Protein AF-A0A1W4WGD3-F1 (afdb_monomer_lite)

Structure (mmCIF, N/CA/C/O backbone):
data_AF-A0A1W4WGD3-F1
#
_entry.id   AF-A0A1W4WGD3-F1
#
loop_
_atom_site.group_PDB
_atom_site.id
_atom_site.type_symbol
_atom_site.label_atom_id
_atom_site.label_alt_id
_atom_site.label_comp_id
_atom_site.label_asym_id
_atom_site.label_entity_id
_atom_site.label_seq_id
_atom_site.pdbx_PDB_ins_code
_atom_site.Cartn_x
_atom_site.Cartn_y
_atom_site.Cartn_z
_atom_site.occupancy
_atom_site.B_iso_or_equiv
_atom_site.auth_seq_id
_atom_site.auth_comp_id
_a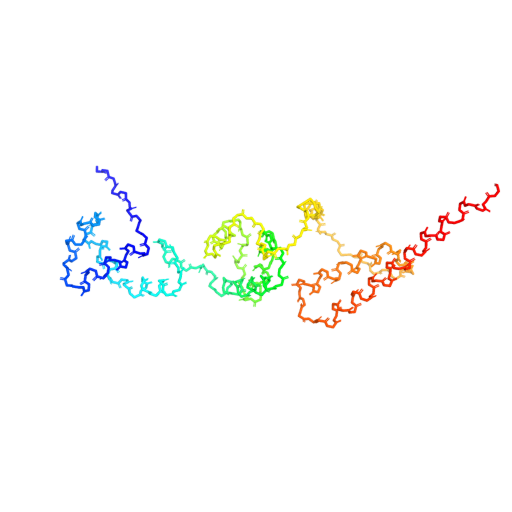tom_site.auth_asym_id
_atom_site.auth_atom_id
_atom_site.pdbx_PDB_model_num
ATOM 1 N N . MET A 1 1 ? -26.425 21.591 18.815 1.00 37.44 1 MET A N 1
ATOM 2 C CA . MET A 1 1 ? -25.519 20.523 19.296 1.00 37.44 1 MET A CA 1
ATOM 3 C C . MET A 1 1 ? -24.276 20.512 18.419 1.00 37.44 1 MET A C 1
ATOM 5 O O . MET A 1 1 ? -24.382 20.150 17.254 1.00 37.44 1 MET A O 1
ATOM 9 N N . ALA A 1 2 ? -23.126 20.969 18.919 1.00 50.12 2 ALA A N 1
ATOM 10 C CA . ALA A 1 2 ? -21.873 20.860 18.172 1.00 50.12 2 ALA A CA 1
ATOM 11 C C . ALA A 1 2 ? -21.563 19.371 17.948 1.00 50.12 2 ALA A C 1
ATOM 13 O O . ALA A 1 2 ? -21.500 18.601 18.905 1.00 50.12 2 ALA A O 1
ATOM 14 N N . GLY A 1 3 ? -21.438 18.947 16.689 1.00 53.78 3 GLY A N 1
ATOM 15 C CA . GLY A 1 3 ? -21.117 17.561 16.362 1.00 53.78 3 GLY A CA 1
ATOM 16 C C . GLY A 1 3 ? -19.799 17.163 17.020 1.00 53.78 3 GLY A C 1
ATOM 17 O O . GLY A 1 3 ? -18.783 17.830 16.823 1.00 53.78 3 GLY A O 1
ATOM 18 N N . ASN A 1 4 ? -19.814 16.091 17.816 1.00 64.50 4 ASN A N 1
ATOM 19 C CA . ASN A 1 4 ? -18.612 15.587 18.469 1.00 64.50 4 ASN A CA 1
ATOM 20 C C . ASN A 1 4 ? -17.577 15.224 17.390 1.00 64.50 4 ASN A C 1
ATOM 22 O O . ASN A 1 4 ? -17.787 14.298 16.598 1.00 64.50 4 ASN A O 1
ATOM 26 N N . LYS A 1 5 ? -16.481 15.989 17.306 1.00 67.94 5 LYS A N 1
ATOM 27 C CA . LYS A 1 5 ? -15.411 15.727 16.339 1.00 67.94 5 LYS A CA 1
ATOM 28 C C . LYS A 1 5 ? -14.825 14.351 16.648 1.00 67.94 5 LYS A C 1
ATOM 30 O O . LYS A 1 5 ? -14.373 14.091 17.758 1.00 67.94 5 LYS A O 1
ATOM 35 N N . ARG A 1 6 ? -14.835 13.453 15.657 1.00 72.88 6 ARG A N 1
ATOM 36 C CA . ARG A 1 6 ? -14.304 12.090 15.806 1.00 72.88 6 ARG A CA 1
ATOM 37 C C . ARG A 1 6 ? -12.823 12.143 16.193 1.00 72.88 6 ARG A C 1
ATOM 39 O O . ARG A 1 6 ? -11.989 12.485 15.356 1.00 72.88 6 ARG A O 1
ATOM 46 N N . LYS A 1 7 ? -12.502 11.767 17.435 1.00 78.81 7 LYS A N 1
ATOM 47 C CA . LYS A 1 7 ? -11.121 11.610 17.907 1.00 78.81 7 LYS A CA 1
ATOM 48 C C . LYS A 1 7 ? -10.475 10.417 17.201 1.00 78.81 7 LYS A C 1
ATOM 50 O O . LYS A 1 7 ? -11.021 9.315 17.196 1.00 78.81 7 LYS A O 1
ATOM 55 N N . ILE A 1 8 ? -9.326 10.652 16.573 1.00 78.88 8 ILE A N 1
ATOM 56 C CA . ILE A 1 8 ? -8.548 9.619 15.886 1.00 78.88 8 ILE A CA 1
ATOM 57 C C . ILE A 1 8 ? -7.393 9.215 16.807 1.00 78.88 8 ILE A C 1
ATOM 59 O O . ILE A 1 8 ? -6.528 10.040 17.085 1.00 78.88 8 ILE A O 1
ATOM 63 N N . LEU A 1 9 ? -7.378 7.957 17.252 1.00 82.31 9 LEU A N 1
ATOM 64 C CA . LEU A 1 9 ? -6.322 7.389 18.101 1.00 82.31 9 LEU A CA 1
ATOM 65 C C . LEU A 1 9 ? -5.237 6.704 17.259 1.00 82.31 9 LEU A C 1
ATOM 67 O O . LEU A 1 9 ? -5.565 6.081 16.238 1.00 82.31 9 LEU A O 1
ATOM 71 N N . SER A 1 10 ? -3.975 6.794 17.695 1.00 82.56 10 SER A N 1
ATOM 72 C CA . SER A 1 10 ? -2.883 5.959 17.166 1.00 82.56 10 SER A CA 1
ATOM 73 C C . SER A 1 10 ? -3.085 4.484 17.533 1.00 82.56 10 SER A C 1
ATOM 75 O O . SER A 1 10 ? -3.977 4.149 18.315 1.00 82.56 10 SER A O 1
ATOM 77 N N . ILE A 1 11 ? -2.316 3.589 16.909 1.00 83.50 11 ILE A N 1
ATOM 78 C CA . ILE A 1 11 ? -2.333 2.165 17.270 1.00 83.50 11 ILE A CA 1
ATOM 79 C C . ILE A 1 11 ? -1.772 1.979 18.679 1.00 83.50 11 ILE A C 1
ATOM 81 O O . ILE A 1 11 ? -2.477 1.420 19.510 1.00 83.50 11 ILE A O 1
ATOM 85 N N . GLU A 1 12 ? -0.641 2.612 18.986 1.00 84.69 12 GLU A N 1
ATOM 86 C CA . GLU A 1 12 ? -0.053 2.661 20.330 1.00 84.69 12 GLU A CA 1
ATOM 87 C C . GLU A 1 12 ? -1.073 3.076 21.406 1.00 84.69 12 GLU A C 1
ATOM 89 O O . GLU A 1 12 ? -1.308 2.345 22.360 1.00 84.69 12 GLU A O 1
ATOM 94 N N . GLN A 1 13 ? -1.807 4.178 21.199 1.00 88.56 13 GLN A N 1
ATOM 95 C CA . GLN A 1 13 ? -2.843 4.625 22.143 1.00 88.56 13 GLN A CA 1
ATOM 96 C C . GLN A 1 13 ? -3.969 3.605 22.332 1.00 88.56 13 GLN A C 1
ATOM 98 O O . GLN A 1 13 ? -4.549 3.512 23.412 1.00 88.56 13 GLN A O 1
ATOM 103 N N . LYS A 1 14 ? -4.337 2.867 21.278 1.00 89.75 14 LYS A N 1
ATOM 104 C CA . LYS A 1 14 ? -5.345 1.806 21.392 1.00 89.75 14 LYS A CA 1
ATOM 105 C C . LYS A 1 14 ? -4.789 0.610 22.157 1.00 89.75 14 LYS A C 1
ATOM 107 O O . LYS A 1 14 ? -5.560 -0.018 22.869 1.00 89.75 14 LYS A O 1
ATOM 112 N N . ILE A 1 15 ? -3.500 0.310 22.022 1.00 90.56 15 ILE A N 1
ATOM 113 C CA . ILE A 1 15 ? -2.830 -0.789 22.724 1.00 90.56 15 ILE A CA 1
ATOM 114 C C . ILE A 1 15 ? -2.684 -0.470 24.202 1.00 90.56 15 ILE A C 1
ATOM 116 O O . ILE A 1 15 ? -3.086 -1.297 25.012 1.00 90.56 15 ILE A O 1
ATOM 120 N N . SER A 1 16 ? -2.238 0.736 24.562 1.00 92.56 16 SER A N 1
ATOM 121 C CA . SER A 1 16 ? -2.215 1.182 25.961 1.00 92.56 16 SER A CA 1
ATOM 122 C C . SER A 1 16 ? -3.606 1.087 26.590 1.00 92.56 16 SER A C 1
ATOM 124 O O . SER A 1 16 ? -3.769 0.500 27.655 1.00 92.56 16 SER A O 1
ATOM 126 N N . LEU A 1 17 ? -4.639 1.549 25.874 1.00 94.06 17 LEU A N 1
ATOM 127 C CA . LEU A 1 17 ? -6.032 1.422 26.307 1.00 94.06 17 LEU A CA 1
ATOM 128 C C . LEU A 1 17 ? -6.464 -0.042 26.498 1.00 94.06 17 LEU A C 1
ATOM 130 O O . LEU A 1 17 ? -7.175 -0.341 27.454 1.00 94.06 17 LEU A O 1
ATOM 134 N N . ILE A 1 18 ? -6.088 -0.951 25.591 1.00 94.06 18 ILE A N 1
ATOM 135 C CA . ILE A 1 18 ? -6.400 -2.386 25.709 1.00 94.06 18 ILE A CA 1
ATOM 136 C C . ILE A 1 18 ? -5.681 -2.980 26.922 1.00 94.06 18 ILE A C 1
ATOM 138 O O . ILE A 1 18 ? -6.323 -3.675 27.706 1.00 94.06 18 ILE A O 1
ATOM 142 N N . HIS A 1 19 ? -4.401 -2.653 27.107 1.00 94.81 19 HIS A N 1
ATOM 143 C CA . HIS A 1 19 ? -3.592 -3.130 28.221 1.00 94.81 19 HIS A CA 1
ATOM 144 C C . HIS A 1 19 ? -4.176 -2.698 29.569 1.00 94.81 19 HIS A C 1
ATOM 146 O O . HIS A 1 19 ? -4.362 -3.538 30.440 1.00 94.81 19 HIS A O 1
ATOM 152 N N . GLU A 1 20 ? -4.563 -1.428 29.729 1.00 94.31 20 GLU A N 1
ATOM 153 C CA . GLU A 1 20 ? -5.211 -0.934 30.955 1.00 94.31 20 GLU A CA 1
ATOM 154 C C . GLU A 1 20 ? -6.490 -1.726 31.289 1.00 94.31 20 GLU A C 1
ATOM 156 O O . GLU A 1 20 ? -6.719 -2.096 32.439 1.00 94.31 20 GLU A O 1
ATOM 161 N N . ILE A 1 21 ? -7.312 -2.048 30.283 1.00 94.50 21 ILE A N 1
ATOM 162 C CA . ILE A 1 21 ? -8.529 -2.849 30.491 1.00 94.50 21 ILE A CA 1
ATOM 163 C C . ILE A 1 21 ? -8.184 -4.310 30.838 1.00 94.50 21 ILE A C 1
ATOM 165 O O . ILE A 1 21 ? -8.879 -4.920 31.649 1.00 94.50 21 ILE A O 1
ATOM 169 N N . GLU A 1 22 ? -7.127 -4.883 30.254 1.00 94.31 22 GLU A N 1
ATOM 170 C CA . GLU A 1 22 ? -6.645 -6.235 30.588 1.00 94.31 22 GLU A CA 1
ATOM 171 C C . GLU A 1 22 ? -6.069 -6.323 32.007 1.00 94.31 22 GLU A C 1
ATOM 173 O O . GLU A 1 22 ? -6.276 -7.336 32.671 1.00 94.31 22 GLU A O 1
ATOM 178 N N . GLN A 1 23 ? -5.462 -5.245 32.515 1.00 94.12 23 GLN A N 1
ATOM 179 C CA . GLN A 1 23 ? -5.025 -5.111 33.914 1.00 94.12 23 GLN A CA 1
ATOM 180 C C . GLN A 1 23 ? -6.191 -4.968 34.915 1.00 94.12 23 GLN A C 1
ATOM 182 O O . GLN A 1 23 ? -5.972 -4.836 36.118 1.00 94.12 23 GLN A O 1
ATOM 187 N N . GLY A 1 24 ? -7.441 -5.005 34.442 1.00 91.94 24 GLY A N 1
ATOM 188 C CA . GLY A 1 24 ? -8.642 -4.996 35.280 1.00 91.94 24 GLY A CA 1
ATOM 189 C C . GLY A 1 24 ? -9.298 -3.626 35.442 1.00 91.94 24 GLY A C 1
ATOM 190 O O . GLY A 1 24 ? -10.276 -3.504 36.185 1.00 91.94 24 GLY A O 1
ATOM 191 N N . GLU A 1 25 ? -8.823 -2.592 34.742 1.00 94.00 25 GLU A N 1
ATOM 192 C CA . GLU A 1 25 ? -9.472 -1.286 34.791 1.00 94.00 25 GLU A CA 1
ATOM 193 C C . GLU A 1 25 ? -10.832 -1.269 34.079 1.00 94.00 25 GLU A C 1
ATOM 195 O O . GLU A 1 25 ? -11.064 -1.895 33.038 1.00 94.00 25 GLU A O 1
ATOM 200 N N . LYS A 1 26 ? -11.772 -0.488 34.623 1.00 93.56 26 LYS A N 1
ATOM 201 C CA . LYS A 1 26 ? -13.108 -0.358 34.037 1.00 93.56 26 LYS A CA 1
ATOM 202 C C . LYS A 1 26 ? -13.044 0.446 32.740 1.00 93.56 26 LYS A C 1
ATOM 204 O O . LYS A 1 26 ? -12.519 1.556 32.688 1.00 93.56 26 LYS A O 1
ATOM 209 N N . LYS A 1 27 ? -13.731 -0.050 31.707 1.00 93.31 27 LYS A N 1
ATOM 210 C CA . LYS A 1 27 ? -13.866 0.611 30.391 1.00 93.31 27 LYS A CA 1
ATOM 211 C C . LYS A 1 27 ? -14.353 2.064 30.478 1.00 93.31 27 LYS A C 1
ATOM 213 O O . LYS A 1 27 ? -13.991 2.879 29.634 1.00 93.31 27 LYS A O 1
ATOM 218 N N . SER A 1 28 ? -15.189 2.387 31.467 1.00 91.88 28 SER A N 1
ATOM 219 C CA . SER A 1 28 ? -15.676 3.750 31.714 1.00 91.88 28 SER A CA 1
ATOM 220 C C . SER A 1 28 ? -14.555 4.711 32.099 1.00 91.88 28 SER A C 1
ATOM 222 O O . SER A 1 28 ? -14.526 5.845 31.620 1.00 91.88 28 SER A O 1
ATOM 224 N N . ASP A 1 29 ? -13.641 4.249 32.945 1.00 92.75 29 ASP A N 1
ATOM 225 C CA . ASP A 1 29 ? -12.625 5.076 33.591 1.00 92.75 29 ASP A CA 1
ATOM 226 C C . ASP A 1 29 ? -11.476 5.312 32.614 1.00 92.75 29 ASP A C 1
ATOM 228 O O . ASP A 1 29 ? -11.101 6.459 32.359 1.00 92.75 29 ASP A O 1
ATOM 232 N N . VAL A 1 30 ? -11.063 4.244 31.924 1.00 93.44 30 VAL A N 1
ATOM 233 C CA . VAL A 1 30 ? -10.162 4.306 30.768 1.00 93.44 30 VAL A CA 1
ATOM 234 C C . VAL A 1 30 ? -10.744 5.239 29.699 1.00 93.44 30 VAL A C 1
ATOM 236 O O . VAL A 1 30 ? -10.090 6.174 29.245 1.00 93.44 30 VAL A O 1
ATOM 239 N N . GLY A 1 31 ? -12.022 5.080 29.342 1.00 91.62 31 GLY A N 1
ATOM 240 C CA . GLY A 1 31 ? -12.689 5.964 28.383 1.00 91.62 31 GLY A CA 1
ATOM 241 C C . GLY A 1 31 ? -12.604 7.438 28.762 1.00 91.62 31 GLY A C 1
ATOM 242 O O . GLY A 1 31 ? -12.262 8.268 27.921 1.00 91.62 31 GLY A O 1
ATOM 243 N N . ARG A 1 32 ? -12.843 7.765 30.035 1.00 91.69 32 ARG A N 1
ATOM 244 C CA . ARG A 1 32 ? -12.763 9.137 30.544 1.00 91.69 32 ARG A CA 1
ATOM 245 C C . ARG A 1 32 ? -11.346 9.705 30.447 1.00 91.69 32 ARG A C 1
ATOM 247 O O . ARG A 1 32 ? -11.207 10.821 29.951 1.00 91.69 32 ARG A O 1
ATOM 254 N N . ARG A 1 33 ? -10.312 8.944 30.833 1.00 90.75 33 ARG A N 1
ATOM 255 C CA . ARG A 1 33 ? -8.899 9.369 30.724 1.00 90.75 33 ARG A CA 1
ATOM 256 C C . ARG A 1 33 ? -8.504 9.696 29.287 1.00 90.75 33 ARG A C 1
ATOM 258 O O . ARG A 1 33 ? -7.893 10.726 29.023 1.00 90.75 33 ARG A O 1
ATOM 265 N N . TYR A 1 34 ? -8.934 8.865 28.341 1.00 89.31 34 TYR A N 1
ATOM 266 C CA . TYR A 1 34 ? -8.666 9.082 26.921 1.00 89.31 34 TYR A CA 1
ATOM 267 C C . TYR A 1 34 ? -9.654 10.058 26.255 1.00 89.31 34 TYR A C 1
ATOM 269 O O . TYR A 1 34 ? -9.530 10.317 25.054 1.00 89.31 34 TYR A O 1
ATOM 277 N N . GLY A 1 35 ? -10.624 10.631 26.978 1.00 89.25 35 GLY A N 1
ATOM 278 C CA . GLY A 1 35 ? -11.648 11.524 26.417 1.00 89.25 35 GLY A CA 1
ATOM 279 C C . GLY A 1 35 ? -12.515 10.850 25.345 1.00 89.25 35 GLY A C 1
ATOM 280 O O . GLY A 1 35 ? -12.835 11.456 24.322 1.00 89.25 35 GLY A O 1
ATOM 281 N N . LEU A 1 36 ? -12.824 9.567 25.533 1.00 90.56 36 LEU A N 1
ATOM 282 C CA . LEU A 1 36 ? -13.570 8.715 24.613 1.00 90.56 36 LEU A CA 1
ATOM 283 C C . LEU A 1 36 ? -14.970 8.421 25.143 1.00 90.56 36 LEU A C 1
ATOM 285 O O . LEU A 1 36 ? -15.197 8.262 26.340 1.00 90.56 36 LEU A O 1
ATOM 289 N N . THR A 1 37 ? -15.917 8.267 24.221 1.00 90.38 37 THR A N 1
ATOM 290 C CA . THR A 1 37 ? -17.251 7.777 24.569 1.00 90.38 37 THR A CA 1
ATOM 291 C C . THR A 1 37 ? -17.197 6.287 24.938 1.00 90.38 37 THR A C 1
ATOM 293 O O . THR A 1 37 ? -16.411 5.540 24.340 1.00 90.38 37 THR A O 1
ATOM 296 N N . PRO A 1 38 ? -18.083 5.797 25.827 1.00 89.25 38 PRO A N 1
ATOM 297 C CA . PRO A 1 38 ? -18.150 4.373 26.184 1.00 89.25 38 PRO A CA 1
ATOM 298 C C . PRO A 1 38 ? -18.327 3.439 24.975 1.00 89.25 38 PRO A C 1
ATOM 300 O O . PRO A 1 38 ? -17.778 2.334 24.935 1.00 89.25 38 PRO A O 1
ATOM 303 N N . SER A 1 39 ? -19.047 3.903 23.947 1.00 89.62 39 SER A N 1
ATOM 304 C CA . SER A 1 39 ? -19.223 3.193 22.675 1.00 89.62 39 SER A CA 1
ATOM 305 C C . SER A 1 39 ? -17.911 3.020 21.904 1.00 89.62 39 SER A C 1
ATOM 307 O O . SER A 1 39 ? -17.664 1.953 21.335 1.00 89.62 39 SER A O 1
ATOM 309 N N . THR A 1 40 ? -17.038 4.031 21.922 1.00 90.81 40 THR A N 1
ATOM 310 C CA . THR A 1 40 ? -15.728 3.983 21.263 1.00 90.81 40 THR A CA 1
ATOM 311 C C . THR A 1 40 ? -14.817 2.980 21.962 1.00 90.81 40 THR A C 1
ATOM 313 O O . THR A 1 40 ? -14.265 2.105 21.299 1.00 90.81 40 THR A O 1
ATOM 316 N N . VAL A 1 41 ? -14.733 3.036 23.296 1.00 93.38 41 VAL A N 1
ATOM 317 C CA . VAL A 1 41 ? -13.945 2.082 24.100 1.00 93.38 41 VAL A CA 1
ATOM 318 C C . VAL A 1 41 ? -14.425 0.651 23.872 1.00 93.38 41 VAL A C 1
ATOM 320 O O . VAL A 1 41 ? -13.625 -0.243 23.615 1.00 93.38 41 VAL A O 1
ATOM 323 N N . SER A 1 42 ? -15.743 0.437 23.884 1.00 93.56 42 SER A N 1
ATOM 324 C CA . SER A 1 42 ? -16.332 -0.882 23.633 1.00 93.56 42 SER A CA 1
ATOM 325 C C . SER A 1 42 ? -15.995 -1.415 22.241 1.00 93.56 42 SER A C 1
ATOM 327 O O . SER A 1 42 ? -15.745 -2.607 22.084 1.00 93.56 42 SER A O 1
ATOM 329 N N . THR A 1 43 ? -15.965 -0.543 21.232 1.00 91.62 43 THR A N 1
ATOM 330 C CA . THR A 1 43 ? -15.600 -0.918 19.859 1.00 91.62 43 THR A CA 1
ATOM 331 C C . THR A 1 43 ? -14.118 -1.264 19.747 1.00 91.62 43 THR A C 1
ATOM 333 O O . THR A 1 43 ? -13.780 -2.251 19.101 1.00 91.62 43 THR A O 1
ATOM 336 N N . ILE A 1 44 ? -13.237 -0.488 20.390 1.00 91.00 44 ILE A N 1
ATOM 337 C CA . ILE A 1 44 ? -11.796 -0.779 20.423 1.00 91.00 44 ILE A CA 1
ATOM 338 C C . ILE A 1 44 ? -11.555 -2.127 21.103 1.00 91.00 44 ILE A C 1
ATOM 340 O O . ILE A 1 44 ? -10.880 -2.974 20.532 1.00 91.00 44 ILE A O 1
ATOM 344 N N . TRP A 1 45 ? -12.198 -2.366 22.249 1.00 93.69 45 TRP A N 1
ATOM 345 C CA . TRP A 1 45 ? -12.104 -3.630 22.976 1.00 93.69 45 TRP A CA 1
ATOM 346 C C . TRP A 1 45 ? -12.574 -4.834 22.151 1.00 93.69 45 TRP A C 1
ATOM 348 O O . TRP A 1 45 ? -11.899 -5.855 22.104 1.00 93.69 45 TRP A O 1
ATOM 358 N N . LYS A 1 46 ? -13.716 -4.721 21.457 1.00 93.19 46 LYS A N 1
ATOM 359 C CA . LYS A 1 46 ? -14.218 -5.786 20.566 1.00 93.19 46 LYS A CA 1
ATOM 360 C C . LYS A 1 46 ? -13.274 -6.084 19.399 1.00 93.19 46 LYS A C 1
ATOM 362 O O . LYS A 1 46 ? -13.295 -7.185 18.868 1.00 93.19 46 LYS A O 1
ATOM 367 N N . CYS A 1 47 ? -12.481 -5.103 18.982 1.00 87.44 47 CYS A N 1
ATOM 368 C CA . CYS A 1 47 ? -11.522 -5.226 17.890 1.00 87.44 47 CYS A CA 1
ATOM 369 C C . CYS A 1 47 ? -10.079 -5.412 18.386 1.00 87.44 47 CYS A C 1
ATOM 371 O O . CYS A 1 47 ? -9.163 -5.172 17.600 1.00 87.44 47 CYS A O 1
ATOM 373 N N . LYS A 1 48 ? -9.861 -5.808 19.651 1.00 90.06 48 LYS A N 1
ATOM 374 C CA . LYS A 1 48 ? -8.522 -5.851 20.257 1.00 90.06 48 LYS A CA 1
ATOM 375 C C . LYS A 1 48 ? -7.531 -6.713 19.474 1.00 90.06 48 LYS A C 1
ATOM 377 O O . LYS A 1 48 ? -6.435 -6.244 19.193 1.00 90.06 48 LYS A O 1
ATOM 382 N N . ASP A 1 49 ? -7.955 -7.880 18.993 1.00 87.94 49 ASP A N 1
ATOM 383 C CA . ASP A 1 49 ? -7.080 -8.798 18.251 1.00 87.94 49 ASP A CA 1
ATOM 384 C C . ASP A 1 49 ? -6.577 -8.162 16.951 1.00 87.94 49 ASP A C 1
ATOM 386 O O . ASP A 1 49 ? -5.413 -8.287 16.593 1.00 87.94 49 ASP A O 1
ATOM 390 N N . LYS A 1 50 ? -7.432 -7.381 16.278 1.00 84.12 50 LYS A N 1
ATOM 391 C CA . LYS A 1 50 ? -7.058 -6.646 15.060 1.00 84.12 50 LYS A CA 1
ATOM 392 C C . LYS A 1 50 ? -6.085 -5.508 15.348 1.00 84.12 50 LYS A C 1
ATOM 394 O O . LYS A 1 50 ? -5.304 -5.153 14.476 1.00 84.12 50 LYS A O 1
ATOM 399 N N . VAL A 1 51 ? -6.172 -4.897 16.530 1.00 85.31 51 VAL A N 1
ATOM 400 C CA . VAL A 1 51 ? -5.244 -3.841 16.954 1.00 85.31 51 VAL A CA 1
ATOM 401 C C . VAL A 1 51 ? -3.882 -4.448 17.293 1.00 85.31 51 VAL A C 1
ATOM 403 O O . VAL A 1 51 ? -2.878 -3.939 16.814 1.00 85.31 51 VAL A O 1
ATOM 406 N N . LEU A 1 52 ? -3.851 -5.561 18.031 1.00 83.88 52 LEU A N 1
ATOM 407 C CA . LEU A 1 52 ? -2.614 -6.270 18.379 1.00 83.88 52 LEU A CA 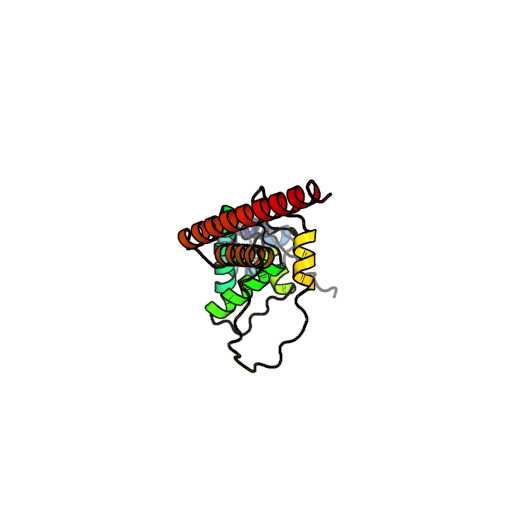1
ATOM 408 C C . LEU A 1 52 ? -1.935 -6.886 17.148 1.00 83.88 52 LEU A C 1
ATOM 410 O O . LEU A 1 52 ? -0.726 -6.778 16.986 1.00 83.88 52 LEU A O 1
ATOM 414 N N . GLN A 1 53 ? -2.706 -7.470 16.229 1.00 80.94 53 GLN A N 1
ATOM 415 C CA . GLN A 1 53 ? -2.170 -7.989 14.969 1.00 80.94 53 GLN A CA 1
ATOM 416 C C . GLN A 1 53 ? -1.532 -6.883 14.117 1.00 80.94 53 GLN A C 1
ATOM 418 O O . GLN A 1 53 ? -0.547 -7.126 13.429 1.00 80.94 53 GLN A O 1
ATOM 423 N N . ALA A 1 54 ? -2.076 -5.667 14.166 1.00 75.75 54 ALA A N 1
ATOM 424 C CA . ALA A 1 54 ? -1.525 -4.537 13.433 1.00 75.75 54 ALA A CA 1
ATOM 425 C C . ALA A 1 54 ? -0.172 -4.072 13.978 1.00 75.75 54 ALA A C 1
ATOM 427 O O . ALA A 1 54 ? 0.692 -3.718 13.183 1.00 75.75 54 ALA A O 1
ATOM 428 N N . GLU A 1 55 ? 0.007 -4.113 15.302 1.00 80.31 55 GLU A N 1
ATOM 429 C CA . GLU A 1 55 ? 1.295 -3.867 15.966 1.00 80.31 55 GLU A CA 1
ATOM 430 C C . GLU A 1 55 ? 2.359 -4.830 15.433 1.00 80.31 55 GLU A C 1
ATOM 432 O O . GLU A 1 55 ? 3.410 -4.410 14.958 1.00 80.31 55 GLU A O 1
ATOM 437 N N . LEU A 1 56 ? 2.039 -6.131 15.425 1.00 73.38 56 LEU A N 1
ATOM 438 C CA . LEU A 1 56 ? 2.937 -7.187 14.947 1.00 73.38 56 LEU A CA 1
ATOM 439 C C . LEU A 1 56 ? 3.289 -7.035 13.464 1.00 73.38 56 LEU A C 1
ATOM 441 O O . LEU A 1 56 ? 4.381 -7.399 13.043 1.00 73.38 56 LEU A O 1
ATOM 445 N N . GLN A 1 57 ? 2.365 -6.497 12.669 1.00 67.81 57 GLN A N 1
ATOM 446 C CA . GLN A 1 57 ? 2.567 -6.225 11.247 1.00 67.81 57 GLN A CA 1
ATOM 447 C C . GLN A 1 57 ? 3.269 -4.883 10.983 1.00 67.81 57 GLN A C 1
ATOM 449 O O . GLN A 1 57 ? 3.357 -4.476 9.827 1.00 67.81 57 GLN A O 1
ATOM 454 N N . GLY A 1 58 ? 3.708 -4.158 12.021 1.00 64.25 58 GLY A N 1
ATOM 455 C CA . GLY A 1 58 ? 4.325 -2.835 11.879 1.00 64.25 58 GLY A CA 1
ATOM 456 C C . GLY A 1 58 ? 3.388 -1.791 11.262 1.00 64.25 58 GLY A C 1
ATOM 457 O O . GLY A 1 58 ? 3.828 -0.768 10.746 1.00 64.25 58 GLY A O 1
ATOM 458 N N . CYS A 1 59 ? 2.076 -2.033 11.268 1.00 63.41 59 CYS A N 1
ATOM 459 C CA . CYS A 1 59 ? 1.119 -1.090 10.721 1.00 63.41 59 CYS A CA 1
ATOM 460 C C . CYS A 1 59 ? 1.053 0.124 11.651 1.00 63.41 59 CYS A C 1
ATOM 462 O O . CYS A 1 59 ? 0.476 0.037 12.724 1.00 63.41 59 CYS A O 1
ATOM 464 N N . LEU A 1 60 ? 1.554 1.287 11.229 1.00 57.44 60 LEU A N 1
ATOM 465 C CA . LEU A 1 60 ? 1.467 2.530 12.019 1.00 57.44 60 LEU A CA 1
ATOM 466 C C . LEU A 1 60 ? 0.134 3.289 11.822 1.00 57.44 60 LEU A C 1
ATOM 468 O O . LEU A 1 60 ? -0.094 4.379 12.363 1.00 57.44 60 LEU A O 1
ATOM 472 N N . TYR A 1 61 ? -0.796 2.740 11.033 1.00 58.03 61 TYR A N 1
ATOM 473 C CA . TYR A 1 61 ? -1.990 3.463 10.589 1.00 58.03 61 TYR A CA 1
ATOM 474 C C . TYR A 1 61 ? -3.073 3.602 11.658 1.00 58.03 61 TYR A C 1
ATOM 476 O O . TYR A 1 61 ? -3.679 2.641 12.126 1.00 58.03 61 TYR A O 1
ATOM 484 N N . LYS A 1 62 ? -3.506 4.848 11.889 1.00 56.22 62 LYS A N 1
ATOM 485 C CA . LYS A 1 62 ? -4.653 5.175 12.760 1.00 56.22 62 LYS A CA 1
ATOM 486 C C . LYS A 1 62 ? -5.970 4.473 12.349 1.00 56.22 62 LYS A C 1
ATOM 488 O O . LYS A 1 62 ? -6.897 4.366 13.163 1.00 56.22 62 LYS A O 1
ATOM 493 N N . LYS A 1 63 ? -6.068 3.964 11.108 1.00 57.31 63 LYS A N 1
ATOM 494 C CA . LYS A 1 63 ? -7.159 3.112 10.593 1.00 57.31 63 LYS A CA 1
ATOM 495 C C . LYS A 1 63 ? -6.600 1.875 9.876 1.00 57.31 63 LYS A C 1
ATOM 497 O O . LYS A 1 63 ? -5.955 2.014 8.847 1.00 57.31 63 LYS A O 1
ATOM 502 N N . LEU A 1 64 ? -6.988 0.694 10.355 1.00 59.41 64 LEU A N 1
ATOM 503 C CA . LEU A 1 64 ? -6.653 -0.651 9.850 1.00 59.41 64 LEU A CA 1
ATOM 504 C C . LEU A 1 64 ? -7.328 -1.011 8.516 1.00 59.41 64 LEU A C 1
ATOM 506 O O . LEU A 1 64 ? -7.811 -2.127 8.329 1.00 59.41 64 LEU A O 1
ATOM 510 N N . ARG A 1 65 ? -7.496 -0.049 7.605 1.00 66.69 65 ARG A N 1
ATOM 511 C CA . ARG A 1 65 ? -8.145 -0.354 6.330 1.00 66.69 65 ARG A CA 1
ATOM 512 C C . ARG A 1 65 ? -7.143 -1.026 5.415 1.00 66.69 65 ARG A C 1
ATOM 514 O O . ARG A 1 65 ? -6.224 -0.377 4.924 1.00 66.69 65 ARG A O 1
ATOM 521 N N . LYS A 1 66 ? -7.397 -2.304 5.162 1.00 72.62 66 LYS A N 1
ATOM 522 C CA . LYS A 1 66 ? -6.728 -3.060 4.119 1.00 72.62 66 LYS A CA 1
ATOM 523 C C . LYS A 1 66 ? -6.872 -2.371 2.750 1.00 72.62 66 LYS A C 1
ATOM 525 O O . LYS A 1 66 ? -7.876 -1.679 2.515 1.00 72.62 66 LYS A O 1
ATOM 530 N N . PRO A 1 67 ? -5.872 -2.499 1.862 1.00 83.44 67 PRO A N 1
ATOM 531 C CA . PRO A 1 67 ? -5.984 -2.033 0.485 1.00 83.44 67 PRO A CA 1
ATOM 532 C C . PRO A 1 67 ? -7.155 -2.716 -0.231 1.00 83.44 67 PRO A C 1
ATOM 534 O O . PRO A 1 67 ? -7.500 -3.851 0.065 1.00 83.44 67 PRO A O 1
ATOM 537 N N . LYS A 1 68 ? -7.756 -2.022 -1.208 1.00 85.94 68 LYS A N 1
ATOM 538 C CA . LYS A 1 68 ? -8.838 -2.587 -2.036 1.00 85.94 68 LYS A CA 1
ATOM 539 C C . LYS A 1 68 ? -8.379 -3.832 -2.811 1.00 85.94 68 LYS A C 1
ATOM 541 O O . LYS A 1 68 ? -9.181 -4.719 -3.058 1.00 85.94 68 LYS A O 1
ATOM 546 N N . PHE A 1 69 ? -7.109 -3.855 -3.205 1.00 89.44 69 PHE A N 1
ATOM 547 C CA . PHE A 1 69 ? -6.496 -4.917 -3.993 1.00 89.44 69 PHE A CA 1
ATOM 548 C C . PHE A 1 69 ? -5.332 -5.495 -3.180 1.00 89.44 69 PHE A C 1
ATOM 550 O O . PHE A 1 69 ? -4.203 -5.041 -3.332 1.00 89.44 69 PHE A O 1
ATOM 557 N N . GLU A 1 70 ? -5.627 -6.405 -2.245 1.00 89.31 70 GLU A N 1
ATOM 558 C CA . GLU A 1 70 ? -4.632 -6.961 -1.307 1.00 89.31 70 GLU A CA 1
ATOM 559 C C . GLU A 1 70 ? -3.520 -7.734 -2.023 1.00 89.31 70 GLU A C 1
ATOM 561 O O . GLU A 1 70 ? -2.350 -7.507 -1.730 1.00 89.31 70 GLU A O 1
ATOM 566 N N . ASP A 1 71 ? -3.865 -8.582 -2.994 1.00 89.31 71 ASP A N 1
ATOM 567 C CA . ASP A 1 71 ? -2.874 -9.374 -3.738 1.00 89.31 71 ASP A CA 1
ATOM 568 C C . ASP A 1 71 ? -1.946 -8.498 -4.583 1.00 89.31 71 ASP A C 1
ATOM 570 O O . ASP A 1 71 ? -0.737 -8.714 -4.610 1.00 89.31 71 ASP A O 1
ATOM 574 N N . LEU A 1 72 ? -2.496 -7.449 -5.202 1.00 93.44 72 LEU A N 1
ATOM 575 C CA . LEU A 1 72 ? -1.707 -6.466 -5.939 1.00 93.44 72 LEU A CA 1
ATOM 576 C C . LEU A 1 72 ? -0.771 -5.687 -5.011 1.00 93.44 72 LEU A C 1
ATOM 578 O O . LEU A 1 72 ? 0.377 -5.438 -5.364 1.00 93.44 72 LEU A O 1
ATOM 582 N N . ASP A 1 73 ? -1.259 -5.285 -3.835 1.00 91.12 73 ASP A N 1
ATOM 583 C CA . ASP A 1 73 ? -0.448 -4.569 -2.849 1.00 91.12 73 ASP A CA 1
ATOM 584 C C . ASP A 1 73 ? 0.742 -5.428 -2.401 1.00 91.12 73 ASP A C 1
ATOM 586 O O . ASP A 1 73 ? 1.865 -4.935 -2.387 1.00 91.12 73 ASP A O 1
ATOM 590 N N . ARG A 1 74 ? 0.505 -6.720 -2.134 1.00 88.31 74 ARG A N 1
ATOM 591 C CA . ARG A 1 74 ? 1.536 -7.695 -1.754 1.00 88.31 74 ARG A CA 1
ATOM 592 C C . ARG A 1 74 ? 2.585 -7.888 -2.850 1.00 88.31 74 ARG A C 1
ATOM 594 O O . ARG A 1 74 ? 3.767 -7.692 -2.589 1.00 88.31 74 ARG A O 1
ATOM 601 N N . ALA A 1 75 ? 2.155 -8.172 -4.081 1.00 90.69 75 ALA A N 1
ATOM 602 C CA . ALA A 1 75 ? 3.062 -8.360 -5.215 1.00 90.69 75 ALA A CA 1
ATOM 603 C C . ALA A 1 75 ? 3.935 -7.116 -5.469 1.00 90.69 75 ALA A C 1
ATOM 605 O O . ALA A 1 75 ? 5.123 -7.214 -5.773 1.00 90.69 75 ALA A O 1
ATOM 606 N N . MET A 1 76 ? 3.358 -5.920 -5.307 1.00 92.69 76 MET A N 1
ATOM 607 C CA . MET A 1 76 ? 4.095 -4.662 -5.429 1.00 92.69 76 MET A CA 1
ATOM 608 C C . MET A 1 76 ? 5.164 -4.495 -4.343 1.00 92.69 76 MET A C 1
ATOM 610 O O . MET A 1 76 ? 6.237 -3.980 -4.649 1.00 92.69 76 MET A O 1
ATOM 614 N N . VAL A 1 77 ? 4.894 -4.911 -3.102 1.00 88.44 77 VAL A N 1
ATOM 615 C CA . VAL A 1 77 ? 5.872 -4.862 -2.000 1.00 88.44 77 VAL A CA 1
ATOM 616 C C . VAL A 1 77 ? 7.035 -5.815 -2.263 1.00 88.44 77 VAL A C 1
ATOM 618 O O . VAL A 1 77 ? 8.179 -5.372 -2.251 1.00 88.44 77 VAL A O 1
ATOM 621 N N . GLU A 1 78 ? 6.753 -7.073 -2.602 1.00 86.31 78 GLU A N 1
ATOM 622 C CA . GLU A 1 78 ? 7.781 -8.083 -2.911 1.00 86.31 78 GLU A CA 1
ATOM 623 C C . GLU A 1 78 ? 8.683 -7.635 -4.075 1.00 86.31 78 GLU A C 1
ATOM 625 O O . GLU A 1 78 ? 9.917 -7.724 -4.037 1.00 86.31 78 GLU A O 1
ATOM 630 N N . TRP A 1 79 ? 8.072 -7.064 -5.117 1.00 88.31 79 TRP A N 1
ATOM 631 C CA . TRP A 1 79 ? 8.822 -6.512 -6.238 1.00 88.31 79 TRP A CA 1
ATOM 632 C C . TRP A 1 79 ? 9.695 -5.323 -5.825 1.00 88.31 79 TRP A C 1
ATOM 634 O O . TRP A 1 79 ? 10.847 -5.236 -6.259 1.00 88.31 79 TRP A O 1
ATOM 644 N N . LEU A 1 80 ? 9.176 -4.418 -4.987 1.00 86.06 80 LEU A N 1
ATOM 645 C CA . LEU A 1 80 ? 9.931 -3.275 -4.472 1.00 86.06 80 LEU A CA 1
ATOM 646 C C . LEU A 1 80 ? 11.127 -3.706 -3.626 1.00 86.06 80 LEU A C 1
ATOM 648 O O . LEU A 1 80 ? 12.200 -3.124 -3.773 1.00 86.06 80 LEU A O 1
ATOM 652 N N . GLU A 1 81 ? 10.972 -4.714 -2.773 1.00 82.31 81 GLU A N 1
ATOM 653 C CA . GLU A 1 81 ? 12.071 -5.283 -1.985 1.00 82.31 81 GLU A CA 1
ATOM 654 C C . GLU A 1 81 ? 13.173 -5.826 -2.897 1.00 82.31 81 GLU A C 1
ATOM 656 O O . GLU A 1 81 ? 14.346 -5.488 -2.730 1.00 82.31 81 GLU A O 1
ATOM 661 N N . THR A 1 82 ? 12.787 -6.547 -3.951 1.00 80.00 82 THR A N 1
ATOM 662 C CA . THR A 1 82 ? 13.724 -7.030 -4.974 1.00 80.00 82 THR A CA 1
ATOM 663 C C . THR A 1 82 ? 14.464 -5.878 -5.663 1.00 80.00 82 THR A C 1
ATOM 665 O O . THR A 1 82 ? 15.665 -5.967 -5.914 1.00 80.00 82 THR A O 1
ATOM 668 N N . GLN A 1 83 ? 13.779 -4.771 -5.967 1.00 80.25 83 GLN A N 1
ATOM 669 C CA . GLN A 1 83 ? 14.417 -3.616 -6.608 1.00 80.25 83 GLN A CA 1
ATOM 670 C C . GLN A 1 83 ? 15.325 -2.827 -5.659 1.00 80.25 83 GLN A C 1
ATOM 672 O O . GLN A 1 83 ? 16.336 -2.284 -6.106 1.00 80.25 83 GLN A O 1
ATOM 677 N N . ARG A 1 84 ? 14.998 -2.782 -4.360 1.00 76.50 84 ARG A N 1
ATOM 678 C CA . ARG A 1 84 ? 15.856 -2.179 -3.329 1.00 76.50 84 ARG A CA 1
ATOM 679 C C . ARG A 1 84 ? 17.194 -2.905 -3.242 1.00 76.50 84 ARG A C 1
ATOM 681 O O . ARG A 1 84 ? 18.221 -2.244 -3.232 1.00 76.50 84 ARG A O 1
ATOM 688 N N . ILE A 1 85 ? 17.188 -4.239 -3.286 1.00 71.19 85 ILE A N 1
ATOM 689 C CA . ILE A 1 85 ? 18.418 -5.053 -3.326 1.00 71.19 85 ILE A CA 1
ATOM 690 C C . ILE A 1 85 ? 19.258 -4.725 -4.572 1.00 71.19 85 ILE A C 1
ATOM 692 O O . ILE A 1 85 ? 20.484 -4.724 -4.523 1.00 71.19 85 ILE A O 1
ATOM 696 N N . LYS A 1 86 ? 18.599 -4.411 -5.692 1.00 70.62 86 LYS A N 1
ATOM 697 C CA . LYS A 1 86 ? 19.248 -4.045 -6.959 1.00 70.62 86 LYS A CA 1
ATOM 698 C C . LYS A 1 86 ? 19.653 -2.561 -7.047 1.00 70.62 86 LYS A C 1
ATOM 700 O O . LYS A 1 86 ? 20.174 -2.161 -8.084 1.00 70.62 86 LYS A O 1
ATOM 705 N N . ASN A 1 87 ? 19.409 -1.749 -6.009 1.00 65.44 87 ASN A N 1
ATOM 706 C CA . ASN A 1 87 ? 19.648 -0.296 -5.978 1.00 65.44 87 ASN A CA 1
ATOM 707 C C . ASN A 1 87 ? 19.065 0.465 -7.188 1.00 65.44 87 ASN A C 1
ATOM 709 O O . ASN A 1 87 ? 19.647 1.423 -7.696 1.00 65.44 87 ASN A O 1
ATOM 713 N N . VAL A 1 88 ? 17.894 0.040 -7.672 1.00 67.12 88 VAL A N 1
ATOM 714 C CA . VAL A 1 88 ? 17.230 0.683 -8.815 1.00 67.12 88 VAL A CA 1
ATOM 715 C C . VAL A 1 88 ? 16.363 1.845 -8.341 1.00 67.12 88 VAL A C 1
ATOM 717 O O . VAL A 1 88 ? 15.524 1.692 -7.454 1.00 67.12 88 VAL A O 1
ATOM 720 N N . LEU A 1 89 ? 16.512 3.001 -8.994 1.00 71.50 89 LEU A N 1
ATOM 721 C CA . LEU A 1 89 ? 15.655 4.164 -8.771 1.00 71.50 89 LEU A CA 1
ATOM 722 C C . LEU A 1 89 ? 14.232 3.898 -9.269 1.00 71.50 89 LEU A C 1
ATOM 724 O O . LEU A 1 89 ? 13.991 3.779 -10.472 1.00 71.50 89 LEU A O 1
ATOM 728 N N . ILE A 1 90 ? 13.268 3.877 -8.350 1.00 79.06 90 ILE A N 1
ATOM 729 C CA . ILE A 1 90 ? 11.854 3.688 -8.696 1.00 79.06 90 ILE A CA 1
ATOM 730 C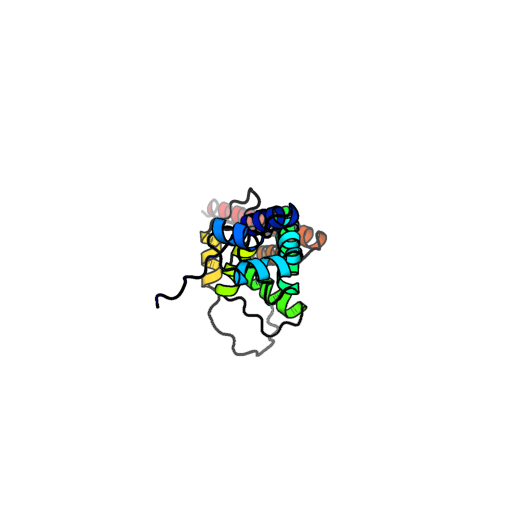 C . ILE A 1 90 ? 11.098 4.993 -8.495 1.00 79.06 90 ILE A C 1
ATOM 732 O O . ILE A 1 90 ? 10.972 5.518 -7.385 1.00 79.06 90 ILE A O 1
ATOM 736 N N . THR A 1 91 ? 10.566 5.514 -9.596 1.00 81.31 91 THR A N 1
ATOM 737 C CA . THR A 1 91 ? 9.741 6.722 -9.621 1.00 81.31 91 THR A CA 1
ATOM 738 C C . THR A 1 91 ? 8.250 6.375 -9.590 1.00 81.31 91 THR A C 1
ATOM 740 O O . THR A 1 91 ? 7.840 5.232 -9.796 1.00 81.31 91 THR A O 1
ATOM 743 N N . GLY A 1 92 ? 7.401 7.375 -9.332 1.00 84.25 92 GLY A N 1
ATOM 744 C CA . GLY A 1 92 ? 5.942 7.204 -9.346 1.00 84.25 92 GLY A CA 1
ATOM 745 C C . GLY A 1 92 ? 5.391 6.604 -10.652 1.00 84.25 92 GLY A C 1
ATOM 746 O O . GLY A 1 92 ? 4.611 5.655 -10.571 1.00 84.25 92 GLY A O 1
ATOM 747 N N . PRO A 1 93 ? 5.802 7.094 -11.840 1.00 83.69 93 PRO A N 1
ATOM 748 C CA . PRO A 1 93 ? 5.398 6.514 -13.123 1.00 83.69 93 PRO A CA 1
ATOM 749 C C . PRO A 1 93 ? 5.797 5.042 -13.282 1.00 83.69 93 PRO A C 1
ATOM 751 O O . PRO A 1 93 ? 4.968 4.225 -13.682 1.00 83.69 93 PRO A O 1
ATOM 754 N N . ILE A 1 94 ? 7.023 4.685 -12.884 1.00 83.75 94 ILE A N 1
ATOM 755 C CA . ILE A 1 94 ? 7.511 3.297 -12.898 1.00 83.75 94 ILE A CA 1
ATOM 756 C C . ILE A 1 94 ? 6.624 2.417 -12.009 1.00 83.75 94 ILE A C 1
ATOM 758 O O . ILE A 1 94 ? 6.169 1.355 -12.435 1.00 83.75 94 ILE A O 1
ATOM 762 N N . LEU A 1 95 ? 6.310 2.893 -10.800 1.00 89.50 95 LEU A N 1
ATOM 763 C CA . LEU A 1 95 ? 5.467 2.172 -9.847 1.00 89.50 95 LEU A CA 1
ATOM 764 C C . LEU A 1 95 ? 4.049 1.944 -10.387 1.00 89.50 95 LEU A C 1
ATOM 766 O O . LEU A 1 95 ? 3.482 0.866 -10.229 1.00 89.50 95 LEU A O 1
ATOM 770 N N . LYS A 1 96 ? 3.481 2.951 -11.057 1.00 90.19 96 LYS A N 1
ATOM 771 C CA . LYS A 1 96 ? 2.167 2.852 -11.702 1.00 90.19 96 LYS A CA 1
ATOM 772 C C . LYS A 1 96 ? 2.165 1.865 -12.863 1.00 90.19 96 LYS A C 1
ATOM 774 O O . LYS A 1 96 ? 1.215 1.095 -12.974 1.00 90.19 96 LYS A O 1
ATOM 779 N N . SER A 1 97 ? 3.197 1.894 -13.706 1.00 86.62 97 SER A N 1
ATOM 780 C CA . SER A 1 97 ? 3.326 0.975 -14.839 1.00 86.62 97 SER A CA 1
ATOM 781 C C . SER A 1 97 ? 3.406 -0.474 -14.354 1.00 86.62 97 SER A C 1
ATOM 783 O O . SER A 1 97 ? 2.587 -1.305 -14.746 1.00 86.62 97 SER A O 1
ATOM 785 N N . LYS A 1 98 ? 4.281 -0.751 -13.376 1.00 90.62 98 LYS A N 1
ATOM 786 C CA . LYS A 1 98 ? 4.405 -2.091 -12.790 1.00 90.62 98 LYS A CA 1
ATOM 787 C C . LYS A 1 98 ? 3.106 -2.573 -12.138 1.00 90.62 98 LYS A C 1
ATOM 789 O O . LYS A 1 98 ? 2.719 -3.724 -12.316 1.00 90.62 98 LYS A O 1
ATOM 794 N N . ALA A 1 99 ? 2.393 -1.687 -11.445 1.00 93.12 99 ALA A N 1
ATOM 795 C CA . ALA A 1 99 ? 1.121 -2.033 -10.822 1.00 93.12 99 ALA A CA 1
ATOM 796 C C . ALA A 1 99 ? 0.022 -2.380 -11.834 1.00 93.12 99 ALA A C 1
ATOM 798 O O . ALA A 1 99 ? -0.798 -3.248 -11.550 1.00 93.12 99 ALA A O 1
ATOM 799 N N . LYS A 1 100 ? -0.005 -1.735 -13.009 1.00 93.44 100 LYS A N 1
ATOM 800 C CA . LYS A 1 100 ? -0.929 -2.121 -14.088 1.00 93.44 100 LYS A CA 1
ATOM 801 C C . LYS A 1 100 ? -0.629 -3.532 -14.586 1.00 93.44 100 LYS A C 1
ATOM 803 O O . LYS A 1 100 ? -1.542 -4.343 -14.655 1.00 93.44 100 LYS A O 1
ATOM 808 N N . MET A 1 101 ? 0.645 -3.846 -14.818 1.00 90.06 101 MET A N 1
ATOM 809 C CA . MET A 1 101 ? 1.045 -5.191 -15.240 1.00 90.06 101 MET A CA 1
ATOM 810 C C . MET A 1 101 ? 0.648 -6.264 -14.223 1.00 90.06 101 MET A C 1
ATOM 812 O O . MET A 1 101 ? 0.089 -7.293 -14.587 1.00 90.06 101 MET A O 1
ATOM 816 N N . PHE A 1 102 ? 0.912 -6.031 -12.935 1.00 92.56 102 PHE A N 1
ATOM 817 C CA . PHE A 1 102 ? 0.511 -6.971 -11.889 1.00 92.56 102 PHE A CA 1
ATOM 818 C C . PHE A 1 102 ? -1.006 -7.084 -11.768 1.00 92.56 102 PHE A C 1
ATOM 820 O O . PHE A 1 102 ? -1.515 -8.174 -11.535 1.00 92.56 102 PHE A O 1
ATOM 827 N N . ALA A 1 103 ? -1.746 -5.994 -11.970 1.00 94.44 103 ALA A N 1
ATOM 828 C CA . ALA A 1 103 ? -3.198 -6.060 -12.004 1.00 94.44 103 ALA A CA 1
ATOM 829 C C . ALA A 1 103 ? -3.700 -6.942 -13.157 1.00 94.44 103 ALA A C 1
ATOM 831 O O . ALA A 1 103 ? -4.588 -7.758 -12.933 1.00 94.44 103 ALA A O 1
ATOM 832 N N . GLU A 1 104 ? -3.108 -6.839 -14.348 1.00 92.62 104 GLU A N 1
ATOM 833 C CA . GLU A 1 104 ? -3.432 -7.702 -15.491 1.00 92.62 104 GLU A CA 1
ATOM 834 C C . GLU A 1 104 ? -3.110 -9.174 -15.204 1.00 92.62 104 GLU A C 1
ATOM 836 O O . GLU A 1 104 ? -3.965 -10.035 -15.404 1.00 92.62 104 GLU A O 1
ATOM 841 N N . GLN A 1 105 ? -1.925 -9.459 -14.653 1.00 91.12 105 GLN A N 1
ATOM 842 C CA . GLN A 1 105 ? -1.505 -10.818 -14.282 1.00 91.12 105 GLN A CA 1
ATOM 843 C C . GLN A 1 105 ? -2.400 -11.446 -13.205 1.00 91.12 105 GLN A C 1
ATOM 845 O O . GLN A 1 105 ? -2.663 -12.645 -13.238 1.00 91.12 105 GLN A O 1
ATOM 850 N N . LEU A 1 106 ? -2.902 -10.635 -12.272 1.00 92.12 106 LEU A N 1
ATOM 851 C CA . LEU A 1 106 ? -3.842 -11.056 -11.230 1.00 92.12 106 LEU A CA 1
ATOM 852 C C . LEU A 1 106 ? -5.310 -11.050 -11.703 1.00 92.12 106 LEU A C 1
ATOM 854 O O . LEU A 1 106 ? -6.207 -11.340 -10.914 1.00 92.12 106 LEU A O 1
ATOM 858 N N . GLY A 1 107 ? -5.588 -10.691 -12.963 1.00 92.38 107 GLY A N 1
ATOM 859 C CA . GLY A 1 107 ? -6.944 -10.641 -13.521 1.00 92.38 107 GLY A CA 1
ATOM 860 C C . GLY A 1 107 ? -7.817 -9.484 -13.008 1.00 92.38 107 GLY A C 1
ATOM 861 O O . GLY A 1 107 ? -9.043 -9.520 -13.137 1.00 92.38 107 GLY A O 1
ATOM 862 N N . ILE A 1 108 ? -7.221 -8.439 -12.429 1.00 93.50 108 ILE A N 1
ATOM 863 C CA . ILE A 1 108 ? -7.911 -7.281 -11.847 1.00 93.50 108 ILE A CA 1
ATOM 864 C C . ILE A 1 108 ? -8.184 -6.224 -12.930 1.00 93.50 108 ILE A C 1
ATOM 866 O O . ILE A 1 108 ? -7.405 -5.293 -13.132 1.00 93.50 108 ILE A O 1
ATOM 870 N N . LYS A 1 109 ? -9.341 -6.321 -13.595 1.00 88.75 109 LYS A N 1
ATOM 871 C CA . LYS A 1 109 ? -9.726 -5.418 -14.703 1.00 88.75 109 LYS A CA 1
ATOM 872 C C . LYS A 1 109 ? -10.039 -3.976 -14.276 1.00 88.75 109 LYS A C 1
ATOM 874 O O . LYS A 1 109 ? -9.824 -3.041 -15.038 1.00 88.75 109 LYS A O 1
ATOM 879 N N . ASP A 1 110 ? -10.503 -3.776 -13.043 1.00 90.50 110 ASP A N 1
ATOM 880 C CA . ASP A 1 110 ? -10.939 -2.460 -12.542 1.00 90.50 110 ASP A CA 1
ATOM 881 C C . ASP A 1 110 ? -9.811 -1.630 -11.909 1.00 90.50 110 ASP A C 1
ATOM 883 O O . ASP A 1 110 ? -10.054 -0.590 -11.276 1.00 90.50 110 ASP A O 1
ATOM 887 N N . PHE A 1 111 ? -8.565 -2.098 -11.996 1.00 93.56 111 PHE A N 1
ATOM 888 C CA . PHE A 1 111 ? -7.451 -1.397 -11.384 1.00 93.56 111 PHE A CA 1
ATOM 889 C C . PHE A 1 111 ? -7.080 -0.145 -12.182 1.00 93.56 111 PHE A C 1
ATOM 891 O O . PHE A 1 111 ? -6.658 -0.201 -13.333 1.00 93.56 111 PHE A O 1
ATOM 898 N N . LYS A 1 112 ? -7.169 1.014 -11.524 1.00 91.56 112 LYS A N 1
ATOM 899 C CA . LYS A 1 112 ? -6.639 2.277 -12.044 1.00 91.56 112 LYS A CA 1
ATOM 900 C C . LYS A 1 112 ? -5.442 2.691 -11.207 1.00 91.56 112 LYS A C 1
ATOM 902 O O . LYS A 1 112 ? -5.603 3.024 -10.028 1.00 91.56 112 LYS A O 1
ATOM 907 N N . ALA A 1 113 ? -4.273 2.768 -11.841 1.00 92.12 113 ALA A N 1
ATOM 908 C CA . ALA A 1 113 ? -3.039 3.318 -11.272 1.00 92.12 113 ALA A CA 1
ATOM 909 C C . ALA A 1 113 ? -3.115 4.855 -11.101 1.00 92.12 113 ALA A C 1
ATOM 911 O O . ALA A 1 113 ? -2.286 5.619 -11.593 1.00 92.12 113 ALA A O 1
ATOM 912 N N . SER A 1 114 ? -4.171 5.319 -10.433 1.00 92.25 114 SER A N 1
ATOM 913 C CA . SER A 1 114 ? -4.466 6.724 -10.160 1.00 92.25 114 SER A CA 1
ATOM 914 C C . SER A 1 114 ? -3.451 7.335 -9.194 1.00 92.25 114 SER A C 1
ATOM 916 O O . SER A 1 114 ? -2.824 6.625 -8.405 1.00 92.25 114 SER A O 1
ATOM 918 N N . GLU A 1 115 ? -3.334 8.666 -9.195 1.00 88.75 115 GLU A N 1
ATOM 919 C CA . GLU A 1 115 ? -2.541 9.381 -8.181 1.00 88.75 115 GLU A CA 1
ATOM 920 C C . GLU A 1 115 ? -3.025 9.081 -6.757 1.00 88.75 115 GLU A C 1
ATOM 922 O O . GLU A 1 115 ? -2.227 8.872 -5.847 1.00 88.75 115 GLU A O 1
ATOM 927 N N . GLY A 1 116 ? -4.343 8.961 -6.565 1.00 89.06 116 GLY A N 1
ATOM 928 C CA . GLY A 1 116 ? -4.920 8.618 -5.267 1.00 89.06 116 GLY A CA 1
ATOM 929 C C . GLY A 1 116 ? -4.558 7.208 -4.791 1.00 89.06 116 GLY A C 1
ATOM 930 O O . GLY A 1 116 ? -4.395 6.996 -3.588 1.00 89.06 116 GLY A O 1
ATOM 931 N N . TRP A 1 117 ? -4.427 6.238 -5.701 1.00 93.25 117 TRP A N 1
ATOM 932 C CA . TRP A 1 117 ? -3.903 4.915 -5.356 1.00 93.25 117 TRP A CA 1
ATOM 933 C C . TRP A 1 117 ? -2.410 4.991 -5.031 1.00 93.25 117 TRP A C 1
ATOM 935 O O . TRP A 1 117 ? -2.015 4.513 -3.969 1.00 93.25 117 TRP A O 1
ATOM 945 N N . LEU A 1 118 ? -1.617 5.650 -5.884 1.00 90.62 118 LEU A N 1
ATOM 946 C CA . LEU A 1 118 ? -0.170 5.787 -5.710 1.00 90.62 118 LEU A CA 1
ATOM 947 C C . LEU A 1 118 ? 0.175 6.445 -4.369 1.00 90.62 118 LEU A C 1
ATOM 949 O O . LEU A 1 118 ? 0.994 5.921 -3.622 1.00 90.62 118 LEU A O 1
ATOM 953 N N . GLY A 1 119 ? -0.485 7.554 -4.028 1.00 87.75 119 GLY A N 1
ATOM 954 C CA . GLY A 1 119 ? -0.274 8.252 -2.760 1.00 87.75 119 GLY A CA 1
ATOM 955 C C . GLY A 1 119 ? -0.628 7.387 -1.550 1.00 87.75 119 GLY A C 1
ATOM 956 O O . GLY A 1 119 ? 0.120 7.351 -0.578 1.00 87.75 119 GLY A O 1
ATOM 957 N N . LYS A 1 120 ? -1.724 6.619 -1.619 1.00 86.88 120 LYS A N 1
ATOM 958 C CA . LYS A 1 120 ? -2.094 5.677 -0.550 1.00 86.88 120 LYS A CA 1
ATOM 959 C C . LYS A 1 120 ? -1.109 4.520 -0.434 1.00 86.88 120 LYS A C 1
ATOM 961 O O . LYS A 1 120 ? -0.820 4.115 0.681 1.00 86.88 120 LYS A O 1
ATOM 966 N N . PHE A 1 121 ? -0.633 3.984 -1.555 1.00 87.75 121 PHE A N 1
ATOM 967 C CA . PHE A 1 121 ? 0.354 2.908 -1.583 1.00 87.75 121 PHE A CA 1
ATOM 968 C C . PHE A 1 121 ? 1.687 3.374 -0.989 1.00 87.75 121 PHE A C 1
ATOM 970 O O . PHE A 1 121 ? 2.197 2.749 -0.067 1.00 87.75 121 PHE A O 1
ATOM 977 N N . LYS A 1 122 ? 2.195 4.530 -1.435 1.00 85.56 122 LYS A N 1
ATOM 978 C CA . LYS A 1 122 ? 3.406 5.146 -0.882 1.00 85.56 122 LYS A CA 1
ATOM 979 C C . LYS A 1 122 ? 3.285 5.414 0.608 1.00 85.56 122 LYS A C 1
ATOM 981 O O . LYS A 1 122 ? 4.171 5.050 1.368 1.00 85.56 122 LYS A O 1
ATOM 986 N N . HIS A 1 123 ? 2.157 5.994 1.018 1.00 80.94 123 HIS A N 1
ATOM 987 C CA . HIS A 1 123 ? 1.886 6.237 2.424 1.00 80.94 123 HIS A CA 1
ATOM 988 C C . HIS A 1 123 ? 1.835 4.936 3.226 1.00 80.94 123 HIS A C 1
ATOM 990 O O . HIS A 1 123 ? 2.356 4.945 4.327 1.00 80.94 123 HIS A O 1
ATOM 996 N N . ARG A 1 124 ? 1.250 3.853 2.678 1.00 81.69 124 ARG A N 1
ATOM 997 C CA . ARG A 1 124 ? 1.139 2.530 3.321 1.00 81.69 124 ARG A CA 1
ATOM 998 C C . ARG A 1 124 ? 2.476 1.828 3.566 1.00 81.69 124 ARG A C 1
ATOM 1000 O O . ARG A 1 124 ? 2.580 1.069 4.524 1.00 81.69 124 ARG A O 1
ATOM 1007 N N . HIS A 1 125 ? 3.454 2.076 2.708 1.00 79.00 125 HIS A N 1
ATOM 1008 C CA . HIS A 1 125 ? 4.740 1.374 2.713 1.00 79.00 125 HIS A CA 1
ATOM 1009 C C . HIS A 1 125 ? 5.913 2.304 3.022 1.00 79.00 125 HIS A C 1
ATOM 1011 O O . HIS A 1 125 ? 7.048 2.009 2.657 1.00 79.00 125 HIS A O 1
ATOM 1017 N N . GLU A 1 126 ? 5.617 3.457 3.637 1.00 74.12 126 GLU A N 1
ATOM 1018 C CA . GLU A 1 126 ? 6.598 4.473 4.053 1.00 74.12 126 GLU A CA 1
ATOM 1019 C C . GLU A 1 126 ? 7.561 4.882 2.930 1.00 74.12 126 GLU A C 1
ATOM 1021 O O . GLU A 1 126 ? 8.723 5.235 3.129 1.00 74.12 126 GLU A O 1
ATOM 1026 N N . LEU A 1 127 ? 7.053 4.859 1.700 1.00 73.31 127 LEU A N 1
ATOM 1027 C CA . LEU A 1 127 ? 7.781 5.315 0.533 1.00 73.31 127 LEU A CA 1
ATOM 1028 C C . LEU A 1 127 ? 7.676 6.837 0.538 1.00 73.31 127 LEU A C 1
ATOM 1030 O O . LEU A 1 127 ? 6.678 7.405 0.081 1.00 73.31 127 LEU A O 1
ATOM 1034 N N . ASN A 1 128 ? 8.681 7.491 1.120 1.00 60.78 128 ASN A N 1
ATOM 1035 C CA . ASN A 1 128 ? 8.768 8.947 1.176 1.00 60.78 128 ASN A CA 1
ATOM 1036 C C . ASN A 1 128 ? 8.560 9.579 -0.212 1.00 60.78 128 ASN A C 1
ATOM 1038 O O . ASN A 1 128 ? 8.794 8.962 -1.256 1.00 60.78 128 ASN A O 1
ATOM 1042 N N . TYR A 1 129 ? 8.091 10.829 -0.232 1.00 52.84 129 TYR A N 1
ATOM 1043 C CA . TYR A 1 129 ? 7.879 11.598 -1.459 1.00 52.84 129 TYR A CA 1
ATOM 1044 C C . TYR A 1 129 ? 9.229 11.939 -2.113 1.00 52.84 129 TYR A C 1
ATOM 1046 O O . TYR A 1 129 ? 9.769 13.021 -1.938 1.00 52.84 129 TYR A O 1
ATOM 1054 N N . GLY A 1 130 ? 9.781 10.984 -2.854 1.00 52.38 130 GLY A N 1
ATOM 1055 C CA . GLY A 1 130 ? 11.038 11.077 -3.589 1.00 52.38 130 GLY A CA 1
ATOM 1056 C C . GLY A 1 130 ? 11.265 9.800 -4.406 1.00 52.38 130 GLY A C 1
ATOM 1057 O O . GLY A 1 130 ? 10.462 8.863 -4.306 1.00 52.38 130 GLY A O 1
ATOM 1058 N N . PRO A 1 131 ? 12.300 9.745 -5.260 1.00 50.16 131 PRO A N 1
ATOM 1059 C CA . PRO A 1 131 ? 12.754 8.485 -5.839 1.00 50.16 131 PRO A CA 1
ATOM 1060 C C . PRO A 1 131 ? 13.062 7.498 -4.705 1.00 50.16 131 PRO A C 1
ATOM 1062 O O . PRO A 1 131 ? 13.687 7.878 -3.716 1.00 50.16 131 PRO A O 1
ATOM 1065 N N . ILE A 1 132 ? 12.611 6.247 -4.820 1.00 54.56 132 ILE A N 1
ATOM 1066 C CA . ILE A 1 132 ? 13.032 5.196 -3.886 1.00 54.56 132 ILE A CA 1
ATOM 1067 C C . ILE A 1 132 ? 14.472 4.866 -4.277 1.00 54.56 132 ILE A C 1
ATOM 1069 O O . ILE A 1 132 ? 14.695 4.195 -5.282 1.00 54.56 132 ILE A O 1
ATOM 1073 N N . ILE A 1 133 ? 15.430 5.435 -3.547 1.00 46.66 133 ILE A N 1
ATOM 1074 C CA . ILE A 1 133 ? 16.863 5.193 -3.720 1.00 46.66 133 ILE A CA 1
ATOM 1075 C C . ILE A 1 133 ? 17.263 4.189 -2.641 1.00 46.66 133 ILE A C 1
ATOM 1077 O O . ILE A 1 133 ? 17.231 4.522 -1.459 1.00 46.66 133 ILE A O 1
ATOM 1081 N N . GLY A 1 134 ? 17.608 2.961 -3.036 1.00 44.50 134 GLY A N 1
ATOM 1082 C CA . GLY A 1 134 ? 18.608 2.206 -2.280 1.00 44.50 134 GLY A CA 1
ATOM 1083 C C . GLY A 1 134 ? 19.920 2.949 -2.486 1.00 44.50 134 GLY A C 1
ATOM 1084 O O . GLY A 1 134 ? 20.234 3.275 -3.630 1.00 44.50 134 GLY A O 1
ATOM 1085 N N . GLU A 1 135 ? 20.562 3.377 -1.398 1.00 39.03 135 GLU A N 1
ATOM 1086 C CA . GLU A 1 135 ? 21.696 4.303 -1.417 1.00 39.03 135 GLU A CA 1
ATOM 1087 C C . GLU A 1 135 ? 22.652 3.990 -2.578 1.00 39.03 135 GLU A C 1
ATOM 1089 O O . GLU A 1 135 ? 23.139 2.872 -2.720 1.00 39.03 135 GLU A O 1
ATOM 1094 N N . THR A 1 136 ? 22.901 5.014 -3.400 1.00 41.41 136 THR A N 1
ATOM 1095 C CA . THR A 1 136 ? 23.649 5.020 -4.672 1.00 41.41 136 THR A CA 1
ATOM 1096 C C . THR A 1 136 ? 22.851 4.648 -5.932 1.00 41.41 136 THR A C 1
ATOM 1098 O O . THR A 1 136 ? 22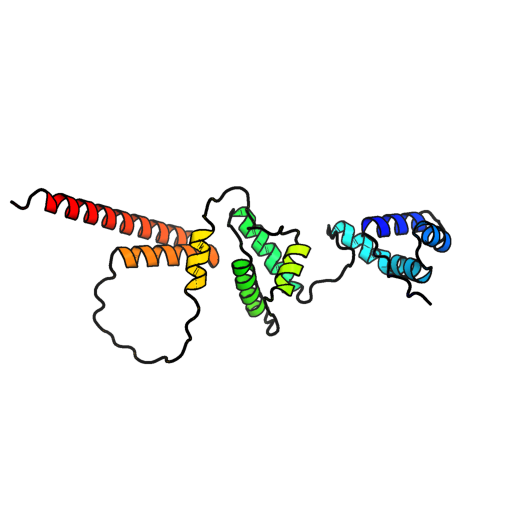.650 3.487 -6.249 1.00 41.41 136 THR A O 1
ATOM 1101 N N . CYS A 1 137 ? 22.468 5.672 -6.709 1.00 37.41 137 CYS A N 1
ATOM 1102 C CA . CYS A 1 137 ? 22.639 5.718 -8.170 1.00 37.41 137 CYS A CA 1
ATOM 1103 C C . CYS A 1 137 ? 22.355 7.143 -8.678 1.00 37.41 137 CYS A C 1
ATOM 1105 O O . CYS A 1 137 ? 21.252 7.668 -8.553 1.00 37.41 137 CYS A O 1
ATOM 1107 N N . ASN A 1 138 ? 23.386 7.775 -9.233 1.00 41.56 138 ASN A N 1
ATOM 1108 C CA . ASN A 1 138 ? 23.392 9.121 -9.799 1.00 41.56 138 ASN A CA 1
ATOM 1109 C C . ASN A 1 138 ? 22.830 9.088 -11.231 1.00 41.56 138 ASN A C 1
ATOM 1111 O O . ASN A 1 138 ? 23.593 8.979 -12.187 1.00 41.56 138 ASN A O 1
ATOM 1115 N N . VAL A 1 139 ? 21.504 9.129 -11.384 1.00 46.41 139 VAL A N 1
ATOM 1116 C CA . VAL A 1 139 ? 20.872 9.375 -12.691 1.00 46.41 139 VAL A CA 1
ATOM 1117 C C . VAL A 1 139 ? 20.078 10.668 -12.592 1.00 46.41 139 VAL A C 1
ATOM 1119 O O . VAL A 1 139 ? 19.166 10.796 -11.771 1.00 46.41 139 VAL A O 1
ATOM 1122 N N . SER A 1 140 ? 20.486 11.651 -13.394 1.00 46.06 140 SER A N 1
ATOM 1123 C CA . SER A 1 140 ? 19.951 13.008 -13.356 1.00 46.06 140 SER A CA 1
ATOM 1124 C C . SER A 1 140 ? 18.484 13.020 -13.784 1.00 46.06 140 SER A C 1
ATOM 1126 O O . SER A 1 140 ? 18.113 12.495 -14.832 1.00 46.06 140 SER A O 1
ATOM 1128 N N . ILE A 1 141 ? 17.650 13.667 -12.970 1.00 46.00 141 ILE A N 1
ATOM 1129 C CA . ILE A 1 141 ? 16.195 13.830 -13.133 1.00 46.00 141 ILE A CA 1
ATOM 1130 C C . ILE A 1 141 ? 15.812 14.339 -14.540 1.00 46.00 141 ILE A C 1
ATOM 1132 O O . ILE A 1 141 ? 14.728 14.029 -15.038 1.00 46.00 141 ILE A O 1
ATOM 1136 N N . ASN A 1 142 ? 16.715 15.068 -15.203 1.00 42.56 142 ASN A N 1
ATOM 1137 C CA . ASN A 1 142 ? 16.490 15.655 -16.522 1.00 42.56 142 ASN A CA 1
ATOM 1138 C C . ASN A 1 142 ? 16.412 14.613 -17.654 1.00 42.56 142 ASN A C 1
ATOM 1140 O O . ASN A 1 142 ? 15.587 14.781 -18.548 1.00 42.56 142 ASN A O 1
ATOM 1144 N N . GLU A 1 143 ? 17.156 13.501 -17.589 1.00 56.03 143 GLU A N 1
ATOM 1145 C CA . GLU A 1 143 ? 17.073 12.439 -18.613 1.00 56.03 143 GLU A CA 1
ATOM 1146 C C . GLU A 1 143 ? 15.732 11.689 -18.558 1.00 56.03 143 GLU A C 1
ATOM 1148 O O . GLU A 1 143 ? 15.216 11.234 -19.575 1.00 56.03 143 GLU A O 1
ATOM 1153 N N . ILE A 1 144 ? 15.116 11.598 -17.375 1.00 49.69 144 ILE A N 1
ATOM 1154 C CA . ILE A 1 144 ? 13.827 10.917 -17.182 1.00 49.69 144 ILE A CA 1
ATOM 1155 C C . ILE A 1 144 ? 12.667 11.782 -17.699 1.00 49.69 144 ILE A C 1
ATOM 1157 O O . ILE A 1 144 ? 11.699 11.254 -18.249 1.00 49.69 144 ILE A O 1
ATOM 1161 N N . LEU A 1 145 ? 12.756 13.108 -17.551 1.00 47.19 145 LEU A N 1
ATOM 1162 C CA . LEU A 1 145 ? 11.704 14.040 -17.974 1.00 47.19 145 LEU A CA 1
ATOM 1163 C C . LEU A 1 145 ? 11.621 14.209 -19.496 1.00 47.19 145 LEU A C 1
ATOM 1165 O O . LEU A 1 145 ? 10.526 14.422 -20.014 1.00 47.19 145 LEU A O 1
ATOM 1169 N N . GLU A 1 146 ? 12.736 14.089 -20.218 1.00 52.34 146 GLU A N 1
ATOM 1170 C CA . GLU A 1 146 ? 12.726 14.169 -21.685 1.00 52.34 146 GLU A CA 1
ATOM 1171 C C . GLU A 1 146 ? 12.137 12.920 -22.351 1.00 52.34 146 GLU A C 1
ATOM 1173 O O . GLU A 1 146 ? 11.513 13.024 -23.405 1.00 52.34 146 GLU A O 1
ATOM 1178 N N . ILE A 1 147 ? 12.261 11.753 -21.714 1.00 54.22 147 ILE A N 1
ATOM 1179 C CA . ILE A 1 147 ? 11.714 10.491 -22.233 1.00 54.22 147 ILE A CA 1
ATOM 1180 C C . ILE A 1 147 ? 10.185 10.459 -22.101 1.00 54.22 147 ILE A C 1
ATOM 1182 O O . ILE A 1 147 ? 9.502 10.022 -23.020 1.00 54.22 147 ILE A O 1
ATOM 1186 N N . VAL A 1 148 ? 9.631 10.977 -20.999 1.00 49.47 148 VAL A N 1
ATOM 1187 C CA . VAL A 1 148 ? 8.174 10.972 -20.756 1.00 49.47 148 VAL A CA 1
ATOM 1188 C C . VAL A 1 148 ? 7.432 11.983 -21.637 1.00 49.47 148 VAL A C 1
ATOM 1190 O O . VAL A 1 148 ? 6.279 11.763 -21.984 1.00 49.47 148 VAL A O 1
ATOM 1193 N N . LYS A 1 149 ? 8.086 13.074 -22.054 1.00 48.06 149 LYS A N 1
ATOM 1194 C CA . LYS A 1 149 ? 7.473 14.079 -22.941 1.00 48.06 149 LYS A CA 1
ATOM 1195 C C . LYS A 1 149 ? 7.318 13.621 -24.397 1.00 48.06 149 LYS A C 1
ATOM 1197 O O . LYS A 1 149 ? 6.664 14.321 -25.160 1.00 48.06 149 LYS A O 1
ATOM 1202 N N . LYS A 1 150 ? 7.922 12.495 -24.795 1.00 47.09 150 LYS A N 1
ATOM 1203 C CA . LYS A 1 150 ? 7.850 11.974 -26.172 1.00 47.09 150 LYS A CA 1
ATOM 1204 C C . LYS A 1 150 ? 6.747 10.932 -26.401 1.00 47.09 150 LYS A C 1
ATOM 1206 O O . LYS A 1 150 ? 6.583 10.502 -27.535 1.00 47.09 150 LYS A O 1
ATOM 1211 N N . GLU A 1 151 ? 5.979 10.553 -25.380 1.00 52.53 151 GLU A N 1
ATOM 1212 C CA . GLU A 1 151 ? 4.909 9.547 -25.489 1.00 52.53 151 GLU A CA 1
ATOM 1213 C C . GLU A 1 151 ? 3.507 10.167 -25.338 1.00 52.53 151 GLU A C 1
ATOM 1215 O O . GLU A 1 151 ? 2.760 9.804 -24.440 1.00 52.53 151 GLU A O 1
ATOM 1220 N N . GLU A 1 152 ? 3.140 11.098 -26.222 1.00 50.97 152 GLU A N 1
ATOM 1221 C CA . GLU A 1 152 ? 1.737 11.382 -26.578 1.00 50.97 152 GLU A CA 1
ATOM 1222 C C . GLU A 1 152 ? 1.680 11.791 -28.061 1.0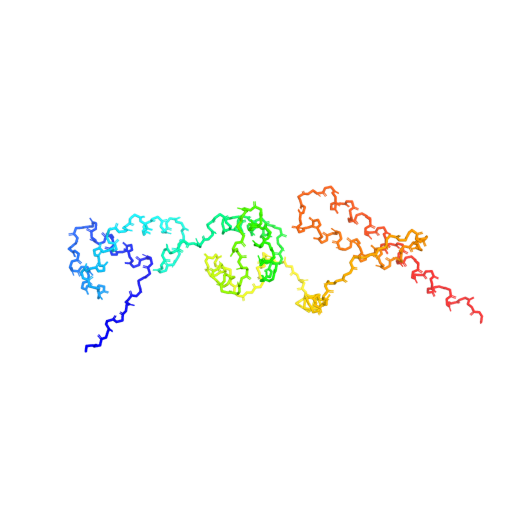0 50.97 152 GLU A C 1
ATOM 1224 O O . GLU A 1 152 ? 1.720 12.977 -28.367 1.00 50.97 152 GLU A O 1
ATOM 1229 N N . VAL A 1 153 ? 1.629 10.807 -28.972 1.00 35.50 153 VAL A N 1
ATOM 1230 C CA . VAL A 1 153 ? 0.886 10.882 -30.249 1.00 35.50 153 VAL A CA 1
ATOM 1231 C C . VAL A 1 153 ? 0.413 9.465 -30.607 1.00 35.50 153 VAL A C 1
ATOM 1233 O O . VAL A 1 153 ? 1.207 8.598 -30.961 1.00 35.50 153 VAL A O 1
ATOM 1236 N N . ASP A 1 154 ? -0.883 9.267 -30.383 1.00 35.03 154 ASP A N 1
ATOM 1237 C CA . ASP A 1 154 ? -1.894 8.465 -31.085 1.00 35.03 154 ASP A CA 1
ATOM 1238 C C . ASP A 1 154 ? -1.468 7.282 -31.982 1.00 35.03 154 ASP A C 1
ATOM 1240 O O . ASP A 1 154 ? -0.818 7.429 -33.016 1.00 35.03 154 ASP A O 1
ATOM 1244 N N . GLN A 1 155 ? -1.956 6.093 -31.605 1.00 33.16 155 GLN A N 1
ATOM 1245 C CA . GLN A 1 155 ? -2.138 4.942 -32.490 1.00 33.16 155 GLN A CA 1
ATOM 1246 C C . GLN A 1 155 ? -3.360 5.178 -33.379 1.00 33.16 155 GLN A C 1
ATOM 1248 O O . GLN A 1 155 ? -4.457 5.282 -32.845 1.00 33.16 155 GLN A O 1
ATOM 1253 N N . ASP A 1 156 ? -3.173 5.153 -34.695 1.00 33.09 156 ASP A N 1
ATOM 1254 C CA . ASP A 1 156 ? -4.081 4.486 -35.628 1.00 33.09 156 ASP A CA 1
ATOM 1255 C C . ASP A 1 156 ? -3.315 4.121 -36.915 1.00 33.09 156 ASP A C 1
ATOM 1257 O O . ASP A 1 156 ? -2.316 4.743 -37.269 1.00 33.09 156 ASP A O 1
ATOM 1261 N N . ASP A 1 157 ? -3.794 3.061 -37.562 1.00 32.56 157 ASP A N 1
ATOM 1262 C CA . ASP A 1 157 ? -3.361 2.460 -38.831 1.00 32.56 157 ASP A CA 1
ATOM 1263 C C . ASP A 1 157 ? -2.152 1.509 -38.825 1.00 32.56 157 ASP A C 1
ATOM 1265 O O . ASP A 1 157 ? -1.033 1.774 -39.267 1.00 32.56 157 ASP A O 1
ATOM 1269 N N . ALA A 1 158 ? -2.471 0.271 -38.445 1.00 43.19 158 ALA A N 1
ATOM 1270 C CA . ALA A 1 158 ? -1.848 -0.911 -39.013 1.00 43.19 158 ALA A CA 1
ATOM 1271 C C . ALA A 1 158 ? -2.113 -0.979 -40.527 1.00 43.19 158 ALA A C 1
ATOM 1273 O O . ALA A 1 158 ? -3.242 -1.270 -40.919 1.00 43.19 158 ALA A O 1
ATOM 1274 N N . GLN A 1 159 ? -1.079 -0.834 -41.367 1.00 44.22 159 GLN A N 1
ATOM 1275 C CA . GLN A 1 159 ? -1.009 -1.553 -42.643 1.00 44.22 159 GLN A CA 1
ATOM 1276 C C . GLN A 1 159 ? 0.369 -1.517 -43.337 1.00 44.22 159 GLN A C 1
ATOM 1278 O O . GLN A 1 159 ? 0.998 -0.478 -43.479 1.00 44.22 159 GLN A O 1
ATOM 1283 N N . GLN A 1 160 ? 0.715 -2.700 -43.862 1.00 42.06 160 GLN A N 1
ATOM 1284 C CA . GLN A 1 160 ? 1.658 -3.027 -44.943 1.00 42.06 160 GLN A CA 1
ATOM 1285 C C . GLN A 1 160 ? 3.119 -3.365 -44.595 1.00 42.06 160 GLN A C 1
ATOM 1287 O O . GLN A 1 160 ? 4.012 -2.537 -44.463 1.00 42.06 160 GLN A O 1
ATOM 1292 N N . LEU A 1 161 ? 3.334 -4.684 -44.582 1.00 52.34 161 LEU A N 1
ATOM 1293 C CA . LEU A 1 161 ? 4.590 -5.388 -44.778 1.00 52.34 161 LEU A CA 1
ATOM 1294 C C . LEU A 1 161 ? 5.145 -5.055 -46.178 1.00 52.34 161 LEU A C 1
ATOM 1296 O O . LEU A 1 161 ? 4.600 -5.507 -47.184 1.00 52.34 161 LEU A O 1
ATOM 1300 N N . GLN A 1 162 ? 6.234 -4.293 -46.241 1.00 41.09 162 GLN A N 1
ATOM 1301 C CA . GLN A 1 162 ? 7.116 -4.251 -47.404 1.00 41.09 162 GLN A CA 1
ATOM 1302 C C . GLN A 1 162 ? 8.518 -4.650 -46.953 1.00 41.09 162 GLN A C 1
ATOM 1304 O O . GLN A 1 162 ? 9.180 -3.951 -46.190 1.00 41.09 162 GLN A O 1
ATOM 1309 N N . THR A 1 163 ? 8.954 -5.812 -47.429 1.00 46.66 163 THR A N 1
ATOM 1310 C CA . THR A 1 163 ? 10.353 -6.231 -47.468 1.00 46.66 163 THR A CA 1
ATOM 1311 C C . THR A 1 163 ? 11.104 -5.315 -48.434 1.00 46.66 163 THR A C 1
ATOM 1313 O O . THR A 1 163 ? 11.266 -5.641 -49.607 1.00 46.66 163 THR A O 1
ATOM 1316 N N . GLY A 1 164 ? 11.496 -4.135 -47.959 1.00 41.44 164 GLY A N 1
ATOM 1317 C CA . GLY A 1 164 ? 12.579 -3.359 -48.552 1.00 41.44 164 GLY A CA 1
ATOM 1318 C C . GLY A 1 164 ? 13.896 -3.850 -47.965 1.00 41.44 164 GLY A C 1
ATOM 1319 O O . GLY A 1 164 ? 13.955 -4.146 -46.772 1.00 41.44 164 GLY A O 1
ATOM 1320 N N . GLU A 1 165 ? 14.935 -3.980 -48.787 1.00 51.56 165 GLU A N 1
ATOM 1321 C CA . GLU A 1 165 ? 16.301 -4.211 -48.314 1.00 51.56 165 GLU A CA 1
ATOM 1322 C C . GLU A 1 165 ? 16.651 -3.105 -47.309 1.00 51.56 165 GLU A C 1
ATOM 1324 O O . GLU A 1 165 ? 16.914 -1.966 -47.691 1.00 51.56 165 GLU A O 1
ATOM 1329 N N . SER A 1 166 ? 16.558 -3.401 -46.008 1.00 52.09 166 SER A N 1
ATOM 1330 C CA . SER A 1 166 ? 16.867 -2.412 -44.984 1.00 52.09 166 SER A CA 1
ATOM 1331 C C . SER A 1 166 ? 18.369 -2.194 -45.020 1.00 52.09 166 SER A C 1
ATOM 1333 O O . SER A 1 166 ? 19.128 -3.123 -44.716 1.00 52.09 166 SER A O 1
ATOM 1335 N N . GLU A 1 167 ? 18.796 -0.985 -45.382 1.00 65.44 167 GLU A N 1
ATOM 1336 C CA . GLU A 1 167 ? 20.160 -0.547 -45.117 1.00 65.44 167 GLU A CA 1
ATOM 1337 C C . GLU A 1 167 ? 20.524 -0.939 -43.677 1.00 65.44 167 GLU A C 1
ATOM 1339 O O . GLU A 1 167 ? 19.705 -0.760 -42.764 1.00 65.44 167 GLU A O 1
ATOM 1344 N N . PRO A 1 168 ? 21.699 -1.557 -43.461 1.00 69.06 168 PRO A N 1
ATOM 1345 C CA . PRO A 1 168 ? 22.079 -2.014 -42.139 1.00 69.06 168 PRO A CA 1
ATOM 1346 C C . PRO A 1 168 ? 22.016 -0.832 -41.163 1.00 69.06 168 PRO A C 1
ATOM 1348 O O . PRO A 1 168 ? 22.491 0.255 -41.503 1.00 69.06 168 PRO A O 1
ATOM 1351 N N . PRO A 1 169 ? 21.436 -1.031 -39.964 1.00 72.25 169 PRO A N 1
ATOM 1352 C CA . PRO A 1 169 ? 21.194 0.050 -39.022 1.00 72.25 169 PRO A CA 1
ATOM 1353 C C . PRO A 1 169 ? 22.493 0.792 -38.734 1.00 72.25 169 PRO A C 1
ATOM 1355 O O . PRO A 1 169 ? 23.559 0.185 -38.567 1.00 72.25 169 PRO A O 1
ATOM 1358 N N . THR A 1 170 ? 22.406 2.116 -38.657 1.00 84.94 170 THR A N 1
ATOM 1359 C CA . THR A 1 170 ? 23.565 2.944 -38.346 1.00 84.94 170 THR A CA 1
ATOM 1360 C C . THR A 1 170 ? 24.134 2.556 -36.979 1.00 84.94 170 THR A C 1
ATOM 1362 O O . THR A 1 170 ? 23.433 2.066 -36.089 1.00 84.94 170 THR A O 1
ATOM 1365 N N . PHE A 1 171 ? 25.429 2.802 -36.760 1.00 81.69 171 PHE A N 1
ATOM 1366 C CA . PHE A 1 171 ? 26.064 2.474 -35.477 1.00 81.69 171 PHE A CA 1
ATOM 1367 C C . PHE A 1 171 ? 25.374 3.141 -34.279 1.00 81.69 171 PHE A C 1
ATOM 1369 O O . PHE A 1 171 ? 25.390 2.589 -33.180 1.00 81.69 171 PHE A O 1
ATOM 1376 N N . GLN A 1 172 ? 24.773 4.315 -34.488 1.00 73.38 172 GLN A N 1
ATOM 1377 C CA . GLN A 1 172 ? 24.037 5.029 -33.454 1.00 73.38 172 GLN A CA 1
ATOM 1378 C C . GLN A 1 172 ? 22.694 4.351 -33.155 1.00 73.38 172 GLN A C 1
ATOM 1380 O O . GLN A 1 172 ? 22.393 4.102 -31.991 1.00 73.38 172 GLN A O 1
ATOM 1385 N N . GLU A 1 173 ? 21.946 3.948 -34.183 1.00 82.25 173 GLU A N 1
ATOM 1386 C CA . GLU A 1 173 ? 20.693 3.197 -34.021 1.00 82.25 173 GLU A CA 1
ATOM 1387 C C . GLU A 1 173 ? 20.926 1.841 -33.348 1.00 82.25 173 GLU A C 1
ATOM 1389 O O . GLU A 1 173 ? 20.190 1.462 -32.439 1.00 82.25 173 GLU A O 1
ATOM 1394 N N . ALA A 1 174 ? 22.002 1.137 -33.707 1.00 82.69 174 ALA A N 1
ATOM 1395 C CA . ALA A 1 174 ? 22.398 -0.100 -33.037 1.00 82.69 174 ALA A CA 1
ATOM 1396 C C . ALA A 1 174 ? 22.765 0.133 -31.556 1.00 82.69 174 ALA A C 1
ATOM 1398 O O . ALA A 1 174 ? 22.448 -0.682 -30.682 1.00 82.69 174 ALA A O 1
ATOM 1399 N N . LEU A 1 175 ? 23.414 1.258 -31.241 1.00 77.75 175 LEU A N 1
ATOM 1400 C CA . LEU A 1 175 ? 23.739 1.622 -29.863 1.00 77.75 175 LEU A CA 1
ATOM 1401 C C . LEU A 1 175 ? 22.472 1.938 -29.055 1.00 77.75 175 LEU A C 1
ATOM 1403 O O . LEU A 1 175 ? 22.342 1.514 -27.908 1.00 77.75 175 LEU A O 1
ATOM 1407 N N . ASP A 1 176 ? 21.513 2.633 -29.651 1.00 82.19 176 ASP A N 1
ATOM 1408 C CA . ASP A 1 176 ? 20.273 2.996 -28.972 1.00 82.19 176 ASP A CA 1
ATOM 1409 C C . ASP A 1 176 ? 19.336 1.787 -28.813 1.00 82.19 176 ASP A C 1
ATOM 1411 O O . ASP A 1 176 ? 18.769 1.587 -27.734 1.00 82.1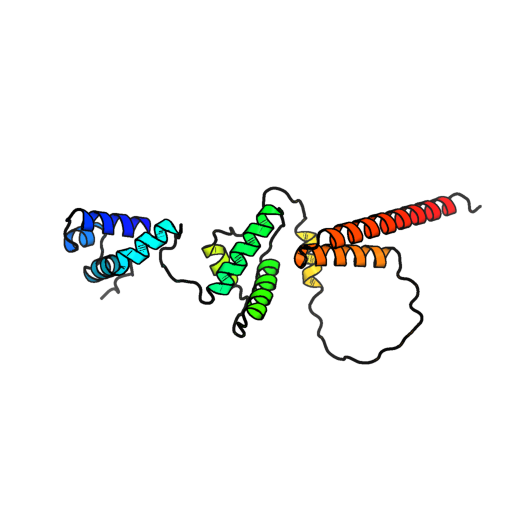9 176 ASP A O 1
ATOM 1415 N N . ALA A 1 177 ? 19.296 0.883 -29.795 1.00 83.62 177 ALA A N 1
ATOM 1416 C CA . ALA A 1 177 ? 18.607 -0.403 -29.690 1.00 83.62 177 ALA A CA 1
ATOM 1417 C C . ALA A 1 177 ? 19.202 -1.302 -28.588 1.00 83.62 177 ALA A C 1
ATOM 1419 O O . ALA A 1 177 ? 18.466 -1.900 -27.802 1.00 83.62 177 ALA A O 1
ATOM 1420 N N . THR A 1 178 ? 20.533 -1.372 -28.461 1.00 81.25 178 THR A N 1
ATOM 1421 C CA . THR A 1 178 ? 21.171 -2.168 -27.392 1.00 81.25 178 THR A CA 1
ATOM 1422 C C . THR A 1 178 ? 20.929 -1.581 -26.001 1.00 81.25 178 THR A C 1
ATOM 1424 O O . THR A 1 178 ? 20.699 -2.338 -25.055 1.00 81.25 178 THR A O 1
ATOM 1427 N N . LYS A 1 179 ? 20.898 -0.249 -25.854 1.00 79.12 179 LYS A N 1
ATOM 1428 C CA . LYS A 1 179 ? 20.473 0.406 -24.603 1.00 79.12 179 LYS A CA 1
ATOM 1429 C C . LYS A 1 179 ? 19.019 0.081 -24.262 1.00 79.12 179 LYS A C 1
ATOM 1431 O O . LYS A 1 179 ? 18.721 -0.206 -23.101 1.00 79.12 179 LYS A O 1
ATOM 1436 N N . LEU A 1 180 ? 18.129 0.092 -25.256 1.00 85.00 180 LEU A N 1
ATOM 1437 C CA . LEU A 1 180 ? 16.718 -0.245 -25.075 1.00 85.00 180 LEU A CA 1
ATOM 1438 C C . LEU A 1 180 ? 16.539 -1.700 -24.627 1.00 85.00 180 LEU A C 1
ATOM 1440 O O . LEU A 1 180 ? 15.826 -1.953 -23.659 1.00 85.00 180 LEU A O 1
ATOM 1444 N N . LEU A 1 181 ? 17.244 -2.643 -25.255 1.00 81.50 181 LEU A N 1
ATOM 1445 C CA . LEU A 1 181 ? 17.238 -4.051 -24.850 1.00 81.50 181 LEU A CA 1
ATOM 1446 C C . LEU A 1 181 ? 17.803 -4.237 -23.440 1.00 81.50 181 LEU A C 1
ATOM 1448 O O . LEU A 1 181 ? 17.220 -4.953 -22.630 1.00 81.50 181 LEU A O 1
ATOM 1452 N N . LYS A 1 182 ? 18.891 -3.539 -23.096 1.00 77.50 182 LYS A N 1
ATOM 1453 C CA . LYS A 1 182 ? 19.451 -3.569 -21.739 1.00 77.50 182 LYS A CA 1
ATOM 1454 C C . LYS A 1 182 ? 18.428 -3.082 -20.710 1.00 77.50 182 LYS A C 1
ATOM 1456 O O . LYS A 1 182 ? 18.257 -3.712 -19.671 1.00 77.50 182 LYS A O 1
ATOM 1461 N N . LYS A 1 183 ? 17.711 -1.996 -21.018 1.00 76.31 183 LYS A N 1
ATOM 1462 C CA . LYS A 1 183 ? 16.615 -1.466 -20.193 1.00 76.31 183 LYS A CA 1
ATOM 1463 C C . LYS A 1 183 ? 15.463 -2.467 -20.076 1.00 76.31 183 LYS A C 1
ATOM 1465 O O . LYS A 1 183 ? 14.954 -2.667 -18.977 1.00 76.31 183 LYS A O 1
ATOM 1470 N N . PHE A 1 184 ? 15.081 -3.106 -21.179 1.00 83.38 184 PHE A N 1
ATOM 1471 C CA . PHE A 1 184 ? 14.032 -4.121 -21.212 1.00 83.38 184 PHE A CA 1
ATOM 1472 C C . PHE A 1 184 ? 14.375 -5.303 -20.299 1.00 83.38 184 PHE A C 1
ATOM 1474 O O . PHE A 1 184 ? 13.600 -5.617 -19.401 1.00 83.38 184 PHE A O 1
ATOM 1481 N N . PHE A 1 185 ? 15.557 -5.904 -20.447 1.00 76.38 185 PHE A N 1
ATOM 1482 C CA . PHE A 1 185 ? 15.947 -7.053 -19.627 1.00 76.38 185 PHE A CA 1
ATOM 1483 C C . PHE A 1 185 ? 16.173 -6.692 -18.156 1.00 76.38 185 PHE A C 1
ATOM 1485 O O . PHE A 1 185 ? 15.830 -7.490 -17.293 1.00 76.38 185 PHE A O 1
ATOM 1492 N N . LEU A 1 186 ? 16.647 -5.482 -17.841 1.00 66.69 186 LEU A N 1
ATOM 1493 C CA . LEU A 1 186 ? 16.718 -5.008 -16.452 1.00 66.69 186 LEU A CA 1
ATOM 1494 C C . LEU A 1 186 ? 15.333 -4.837 -15.805 1.00 66.69 186 LEU A C 1
ATOM 1496 O O . LEU A 1 186 ? 15.197 -5.027 -14.598 1.00 66.69 186 LEU A O 1
ATOM 1500 N N . PHE A 1 187 ? 14.317 -4.460 -16.587 1.00 67.25 187 PHE A N 1
ATOM 1501 C CA . PHE A 1 187 ? 12.970 -4.189 -16.081 1.00 67.25 187 PHE A CA 1
ATOM 1502 C C . PHE A 1 187 ? 12.059 -5.430 -16.059 1.00 67.25 187 PHE A C 1
ATOM 1504 O O . PHE A 1 187 ? 11.252 -5.590 -15.138 1.00 67.25 187 PHE A O 1
ATOM 1511 N N . TYR A 1 188 ? 12.177 -6.297 -17.069 1.00 71.88 188 TYR A N 1
ATOM 1512 C CA . TYR A 1 188 ? 11.288 -7.440 -17.303 1.00 71.88 188 TYR A CA 1
ATOM 1513 C C . TYR A 1 188 ? 11.947 -8.812 -17.076 1.00 71.88 188 TYR A C 1
ATOM 1515 O O . TYR A 1 188 ? 11.216 -9.784 -16.917 1.00 71.88 188 TYR A O 1
ATOM 1523 N N . GLY A 1 189 ? 13.281 -8.922 -17.070 1.00 63.34 189 GLY A N 1
ATOM 1524 C CA . GLY A 1 189 ? 13.986 -10.210 -17.088 1.00 63.34 189 GLY A CA 1
ATOM 1525 C C . GLY A 1 189 ? 14.699 -10.583 -15.781 1.00 63.34 189 GLY A C 1
ATOM 1526 O O . GLY A 1 189 ? 15.342 -9.752 -15.143 1.00 63.34 189 GLY A O 1
ATOM 1527 N N . GLU A 1 190 ? 14.640 -11.867 -15.417 1.00 56.38 190 GLU A N 1
ATOM 1528 C CA . GLU A 1 190 ? 15.555 -12.518 -14.454 1.00 56.38 190 GLU A CA 1
ATOM 1529 C C . GLU A 1 190 ? 16.764 -13.175 -15.147 1.00 56.38 190 GLU A C 1
ATOM 1531 O O . GLU A 1 190 ? 17.693 -13.643 -14.490 1.00 56.38 190 GLU A O 1
ATOM 1536 N N . ASP A 1 191 ? 16.774 -13.192 -16.482 1.00 60.34 191 ASP A N 1
ATOM 1537 C CA . ASP A 1 191 ? 17.714 -13.976 -17.276 1.00 60.34 191 ASP A CA 1
ATOM 1538 C C . ASP A 1 191 ? 19.084 -13.280 -17.403 1.00 60.34 191 ASP A C 1
ATOM 1540 O O . ASP A 1 191 ? 19.356 -12.494 -18.317 1.00 60.34 191 ASP A O 1
ATOM 1544 N N . SER A 1 192 ? 19.953 -13.544 -16.421 1.00 68.00 192 SER A N 1
ATOM 1545 C CA . SER A 1 192 ? 21.302 -12.967 -16.298 1.00 68.00 192 SER A CA 1
ATOM 1546 C C . SER A 1 192 ? 22.161 -13.182 -17.553 1.00 68.00 192 SER A C 1
ATOM 1548 O O . SER A 1 192 ? 22.954 -12.310 -17.920 1.00 68.00 192 SER A O 1
ATOM 1550 N N . SER A 1 193 ? 21.958 -14.297 -18.265 1.00 76.50 193 SER A N 1
ATOM 1551 C CA . SER A 1 193 ? 22.680 -14.605 -19.506 1.00 76.50 193 SER A CA 1
ATOM 1552 C C . SER A 1 193 ? 22.365 -13.600 -20.619 1.00 76.50 193 SER A C 1
ATOM 1554 O O . SER A 1 193 ? 23.276 -13.058 -21.247 1.00 76.50 193 SER A O 1
ATOM 1556 N N . ALA A 1 194 ? 21.084 -13.274 -20.819 1.00 74.88 194 ALA A N 1
ATOM 1557 C CA . ALA A 1 194 ? 20.657 -12.339 -21.860 1.00 74.88 194 ALA A CA 1
ATOM 1558 C C . ALA A 1 194 ? 21.196 -10.918 -21.614 1.00 74.88 194 ALA A C 1
ATOM 1560 O O . ALA A 1 194 ? 21.602 -10.222 -22.548 1.00 74.88 194 ALA A O 1
ATOM 1561 N N . LEU A 1 195 ? 21.276 -10.488 -20.350 1.00 75.31 195 LEU A N 1
ATOM 1562 C CA . LEU A 1 195 ? 21.839 -9.185 -19.988 1.00 75.31 195 LEU A CA 1
ATOM 1563 C C . LEU A 1 195 ? 23.354 -9.103 -20.253 1.00 75.31 195 LEU A C 1
ATOM 1565 O O . LEU A 1 195 ? 23.854 -8.056 -20.690 1.00 75.31 195 LEU A O 1
ATOM 1569 N N . GLN A 1 196 ? 24.087 -10.194 -20.005 1.00 77.69 196 GLN A N 1
ATOM 1570 C CA . GLN A 1 196 ? 25.515 -10.291 -20.321 1.00 77.69 196 GLN A CA 1
ATOM 1571 C C . GLN A 1 196 ? 25.750 -10.246 -21.832 1.00 77.69 196 GLN A C 1
ATOM 1573 O O . GLN A 1 196 ? 26.632 -9.516 -22.294 1.00 77.69 196 GLN A O 1
ATOM 1578 N N . ASP A 1 197 ? 24.921 -10.944 -22.607 1.00 80.50 197 ASP A N 1
ATOM 1579 C CA . ASP A 1 197 ? 24.998 -10.941 -24.065 1.00 80.50 197 ASP A CA 1
ATOM 1580 C C . ASP A 1 197 ? 24.717 -9.560 -24.661 1.00 80.50 197 ASP A C 1
ATOM 1582 O O . ASP A 1 197 ? 25.513 -9.065 -25.463 1.00 80.50 197 ASP A O 1
ATOM 1586 N N . VAL A 1 198 ? 23.660 -8.876 -24.212 1.00 85.50 198 VAL A N 1
ATOM 1587 C CA . VAL A 1 198 ? 23.351 -7.505 -24.658 1.00 85.50 198 VAL A CA 1
ATOM 1588 C C . VAL A 1 198 ? 24.469 -6.531 -24.277 1.00 85.50 198 VAL A C 1
ATOM 1590 O O . VAL A 1 198 ? 24.854 -5.680 -25.082 1.00 85.50 198 VAL A O 1
ATOM 1593 N N . SER A 1 199 ? 25.056 -6.677 -23.086 1.00 78.38 199 SER A N 1
ATOM 1594 C CA . SER A 1 199 ? 26.192 -5.850 -22.656 1.00 78.38 199 SER A CA 1
ATOM 1595 C C . SER A 1 199 ? 27.439 -6.097 -23.513 1.00 78.38 199 SER A C 1
ATOM 1597 O O . SER A 1 199 ? 28.135 -5.151 -23.886 1.00 78.38 199 SER A O 1
ATOM 1599 N N . ARG A 1 200 ? 27.699 -7.355 -23.890 1.00 82.19 200 ARG A N 1
ATOM 1600 C CA . ARG A 1 200 ? 28.790 -7.739 -24.795 1.00 82.19 200 ARG A CA 1
ATOM 1601 C C . ARG A 1 200 ? 28.600 -7.147 -26.193 1.00 82.19 200 ARG A C 1
ATOM 1603 O O . ARG A 1 200 ? 29.570 -6.669 -26.783 1.00 82.19 200 ARG A O 1
ATOM 1610 N N . VAL A 1 201 ? 27.372 -7.149 -26.710 1.00 81.06 201 VAL A N 1
ATOM 1611 C CA . VAL A 1 201 ? 27.035 -6.537 -28.005 1.00 81.06 201 VAL A CA 1
ATOM 1612 C C . VAL A 1 201 ? 27.191 -5.014 -27.950 1.00 81.06 201 VAL A C 1
ATOM 1614 O O . VAL A 1 201 ? 27.872 -4.459 -28.811 1.00 81.06 201 VAL A O 1
ATOM 1617 N N . HIS A 1 202 ? 26.673 -4.343 -26.915 1.00 83.50 202 HIS A N 1
ATOM 1618 C CA . HIS A 1 202 ? 26.826 -2.892 -26.734 1.00 83.50 202 HIS A CA 1
ATOM 1619 C C . HIS A 1 202 ? 28.302 -2.463 -26.744 1.00 83.50 202 HIS A C 1
ATOM 1621 O O . HIS A 1 202 ? 28.676 -1.546 -27.473 1.00 83.50 202 HIS A O 1
ATOM 1627 N N . SER A 1 203 ? 29.168 -3.155 -25.993 1.00 78.81 203 SER A N 1
ATOM 1628 C CA . SER A 1 203 ? 30.606 -2.850 -25.951 1.00 78.81 203 SER A CA 1
ATOM 1629 C C . SER A 1 203 ? 31.285 -2.998 -27.317 1.00 78.81 203 SER A C 1
ATOM 1631 O O . SER A 1 203 ? 32.119 -2.169 -27.683 1.00 78.81 203 SER A O 1
ATOM 1633 N N . LYS A 1 204 ? 30.910 -4.018 -28.104 1.00 84.19 204 LYS A N 1
ATOM 1634 C CA . LYS A 1 204 ? 31.426 -4.205 -29.471 1.00 84.19 204 LYS A CA 1
ATOM 1635 C C . LYS A 1 204 ? 30.970 -3.085 -30.408 1.00 84.19 204 LYS A C 1
ATOM 1637 O O . LYS A 1 204 ? 31.800 -2.513 -31.111 1.00 84.19 204 LYS A O 1
ATOM 1642 N N . VAL A 1 205 ? 29.682 -2.739 -30.388 1.00 81.19 205 VAL A N 1
ATOM 1643 C CA . VAL A 1 205 ? 29.117 -1.658 -31.215 1.00 81.19 205 VAL A CA 1
ATOM 1644 C C . VAL A 1 205 ? 29.756 -0.312 -30.858 1.00 81.19 205 VAL A C 1
ATOM 1646 O O . VAL A 1 205 ? 30.182 0.427 -31.743 1.00 81.19 205 VAL A O 1
ATOM 1649 N N . GLN A 1 206 ? 29.927 -0.021 -29.567 1.00 81.12 206 GLN A N 1
ATOM 1650 C CA . GLN A 1 206 ? 30.574 1.202 -29.092 1.00 81.12 206 GLN A CA 1
ATOM 1651 C C . GLN A 1 206 ? 32.048 1.293 -29.520 1.00 81.12 206 GLN A C 1
ATOM 1653 O O . GLN A 1 206 ? 32.499 2.361 -29.939 1.00 81.12 206 GLN A O 1
ATOM 1658 N N . ALA A 1 207 ? 32.797 0.186 -29.461 1.00 81.94 207 ALA A N 1
ATOM 1659 C CA . ALA A 1 207 ? 34.186 0.139 -29.915 1.00 81.94 207 ALA A CA 1
ATOM 1660 C C . ALA A 1 207 ? 34.313 0.412 -31.424 1.00 81.94 207 ALA A C 1
ATOM 1662 O O . ALA A 1 207 ? 35.173 1.194 -31.835 1.00 81.94 207 ALA A O 1
ATOM 1663 N N . LEU A 1 208 ? 33.426 -0.168 -32.242 1.00 79.44 208 LEU A N 1
ATOM 1664 C CA . LEU A 1 208 ? 33.369 0.090 -33.686 1.00 79.44 208 LEU A CA 1
ATOM 1665 C C . LEU A 1 208 ? 33.025 1.552 -33.990 1.00 79.44 208 LEU A C 1
ATOM 1667 O O . LEU A 1 208 ? 33.655 2.170 -34.847 1.00 79.44 208 LEU A O 1
ATOM 1671 N N . CYS A 1 209 ? 32.091 2.130 -33.236 1.00 76.81 209 CYS A N 1
ATOM 1672 C CA . CYS A 1 209 ? 31.684 3.526 -33.375 1.00 76.81 209 CYS A CA 1
ATOM 1673 C C . CYS A 1 209 ? 32.846 4.492 -33.058 1.00 76.81 209 CYS A C 1
ATOM 1675 O O . CYS A 1 209 ? 33.133 5.421 -33.817 1.00 76.81 209 CYS A O 1
ATOM 1677 N N . LEU A 1 210 ? 33.593 4.225 -31.978 1.00 75.62 210 LEU A N 1
ATOM 1678 C CA . LEU A 1 210 ? 34.797 4.980 -31.606 1.00 75.62 210 LEU A CA 1
ATOM 1679 C C . LEU A 1 210 ? 35.922 4.834 -32.638 1.00 75.62 210 LEU A C 1
ATOM 1681 O O . LEU A 1 210 ? 36.605 5.814 -32.940 1.00 75.62 210 LEU A O 1
ATOM 1685 N N . HIS A 1 211 ? 36.118 3.632 -33.183 1.00 77.81 211 HIS A N 1
ATOM 1686 C CA . HIS A 1 211 ? 37.108 3.386 -34.228 1.00 77.81 211 HIS A CA 1
ATOM 1687 C C . HIS A 1 211 ? 36.765 4.155 -35.509 1.00 77.81 211 HIS A C 1
ATOM 1689 O O . HIS A 1 211 ? 37.616 4.873 -36.029 1.00 77.81 211 HIS A O 1
ATOM 1695 N N . ASN A 1 212 ? 35.509 4.098 -35.964 1.00 69.94 212 ASN A N 1
ATOM 1696 C CA . ASN A 1 212 ? 35.047 4.842 -37.135 1.00 69.94 212 ASN A CA 1
ATOM 1697 C C . ASN A 1 212 ? 35.240 6.357 -36.944 1.00 69.94 212 ASN A C 1
ATOM 1699 O O . ASN A 1 212 ? 35.850 7.009 -37.787 1.00 69.94 212 ASN A O 1
ATOM 1703 N N . LYS A 1 213 ? 34.856 6.905 -35.783 1.00 71.31 213 LYS A N 1
ATOM 1704 C CA . LYS A 1 213 ? 35.038 8.331 -35.459 1.00 71.31 213 LYS A CA 1
ATOM 1705 C C . LYS A 1 213 ? 36.510 8.766 -35.460 1.00 71.31 213 LYS A C 1
ATOM 1707 O O . LYS A 1 213 ? 36.823 9.858 -35.928 1.00 71.31 213 LYS A O 1
ATOM 1712 N N . LYS A 1 214 ? 37.428 7.913 -34.982 1.00 67.56 214 LYS A N 1
ATOM 1713 C CA . LYS A 1 214 ? 38.877 8.161 -35.094 1.00 67.56 214 LYS A CA 1
ATOM 1714 C C . LYS A 1 214 ? 39.325 8.165 -36.556 1.00 67.56 214 LYS A C 1
ATOM 1716 O O . LYS A 1 214 ? 39.990 9.107 -36.966 1.00 67.56 214 LYS A O 1
ATOM 1721 N N . VAL A 1 215 ? 38.929 7.166 -37.346 1.00 63.31 215 VAL A N 1
ATOM 1722 C CA . VAL A 1 215 ? 39.289 7.058 -38.773 1.00 63.31 215 VAL A CA 1
ATOM 1723 C C . VAL A 1 215 ? 38.795 8.265 -39.581 1.00 63.31 215 VAL A C 1
ATOM 1725 O O . VAL A 1 215 ? 39.541 8.776 -40.412 1.00 63.31 215 VAL A O 1
ATOM 1728 N N . GLN A 1 216 ? 37.588 8.772 -39.308 1.00 58.72 216 GLN A N 1
ATOM 1729 C CA . GLN A 1 216 ? 37.076 9.989 -39.953 1.00 58.72 216 GLN A CA 1
ATOM 1730 C C . GLN A 1 216 ? 37.862 11.246 -39.539 1.00 58.72 216 GLN A C 1
ATOM 1732 O O . GLN A 1 216 ? 38.184 12.067 -40.391 1.00 58.72 216 GLN A O 1
ATOM 1737 N N . ASN A 1 217 ? 38.261 11.366 -38.266 1.00 59.03 217 ASN A N 1
ATOM 1738 C CA . ASN A 1 217 ? 39.095 12.482 -37.801 1.00 59.03 217 ASN A CA 1
ATOM 1739 C C . ASN A 1 217 ? 40.499 12.493 -38.432 1.00 59.03 217 ASN A C 1
ATOM 1741 O O . ASN A 1 217 ? 41.021 13.568 -38.703 1.00 59.03 217 ASN A O 1
ATOM 1745 N N . TYR A 1 218 ? 41.108 11.334 -38.710 1.00 52.38 218 TYR A N 1
ATOM 1746 C CA . TYR A 1 218 ? 42.419 11.271 -39.378 1.00 52.38 218 TYR A CA 1
ATOM 1747 C C . TYR A 1 218 ? 42.356 11.582 -40.882 1.00 52.38 218 TYR A C 1
ATOM 1749 O O . TYR A 1 218 ? 43.335 12.084 -41.433 1.00 52.38 218 TYR A O 1
ATOM 1757 N N . LYS A 1 219 ? 41.214 11.354 -41.548 1.00 55.25 219 LYS A N 1
ATOM 1758 C CA . LYS A 1 219 ? 41.025 11.713 -42.966 1.00 55.25 219 LYS A CA 1
ATOM 1759 C C . LYS A 1 219 ? 41.043 13.227 -43.213 1.00 55.25 219 LYS A C 1
ATOM 1761 O O . LYS A 1 219 ? 41.445 13.639 -44.293 1.00 55.25 219 LYS A O 1
ATOM 1766 N N . HIS A 1 220 ? 40.697 14.046 -42.217 1.00 54.16 220 HIS A N 1
ATOM 1767 C CA . HIS A 1 220 ? 40.792 15.509 -42.308 1.00 54.16 220 HIS A CA 1
ATOM 1768 C C . HIS A 1 220 ? 42.219 16.069 -42.188 1.00 54.16 220 HIS A C 1
ATOM 1770 O O . HIS A 1 220 ? 42.430 17.227 -42.527 1.00 54.16 220 HIS A O 1
ATOM 1776 N N . PHE A 1 221 ? 43.201 15.274 -41.749 1.00 47.72 221 PHE A N 1
ATOM 1777 C CA . PHE A 1 221 ? 44.600 15.713 -41.633 1.00 47.72 221 PHE A CA 1
ATOM 1778 C C . PHE A 1 221 ? 45.462 15.390 -42.868 1.00 47.72 221 PHE A C 1
ATOM 1780 O O . PHE A 1 221 ? 46.624 15.781 -42.902 1.00 47.72 221 PHE A O 1
ATOM 1787 N N . PHE A 1 222 ? 44.921 14.681 -43.867 1.00 50.47 222 PHE A N 1
ATOM 1788 C CA . PHE A 1 222 ? 45.669 14.193 -45.040 1.00 50.47 222 PHE A CA 1
ATOM 1789 C C . PHE A 1 222 ? 45.018 14.518 -46.397 1.00 50.47 222 PHE A C 1
ATOM 1791 O O . PHE A 1 222 ? 45.388 13.934 -47.415 1.00 50.47 222 PHE A O 1
ATOM 1798 N N . THR A 1 223 ? 44.067 15.450 -46.446 1.00 45.41 223 THR A N 1
ATOM 1799 C CA . THR A 1 223 ? 43.609 16.047 -47.711 1.00 45.41 223 THR A CA 1
ATOM 1800 C C . THR A 1 223 ? 44.399 17.338 -47.974 1.00 45.41 223 THR A C 1
ATOM 1802 O O . THR A 1 223 ? 44.415 18.171 -47.067 1.00 45.41 223 THR A O 1
ATOM 1805 N N . PRO A 1 224 ? 45.082 17.476 -49.131 1.00 51.88 224 PRO A N 1
ATOM 1806 C CA . PRO A 1 224 ? 45.963 18.609 -49.437 1.00 51.88 224 PRO A CA 1
ATOM 1807 C C . PRO A 1 224 ? 45.231 19.950 -49.543 1.00 51.88 224 PRO A C 1
ATOM 1809 O O . PRO A 1 224 ? 44.036 19.948 -49.917 1.00 51.88 224 PRO A O 1
#

Radius of gyration: 28.32 Å; chains: 1; bounding box: 72×36×85 Å

Organism: Agrilus planipennis (NCBI:txid224129)

InterPro domains:
  IPR006600 HTH CenpB-type DNA-binding domain [PF03221] (69-128)
  IPR006600 HTH CenpB-type DNA-binding domain [PS51253] (60-131)
  IPR006600 HTH CenpB-type DNA-binding domain [SM00674] (66-131)
  IPR007889 DNA binding HTH domain, Psq-type [PF04218] (3-54)
  IPR009057 Homedomain-like superfamily [SSF46689] (3-57)
  IPR009057 Homedomain-like superfamily [SSF46689] (62-125)
  IPR050863 Centromere and Transposable Element-Derived Protein [PTHR19303] (5-146)

Sequence (224 aa):
MAGNKRKILSIEQKISLIHEIEQGEKKSDVGRRYGLTPSTVSTIWKCKDKVLQAELQGCLYKKLRKPKFEDLDRAMVEWLETQRIKNVLITGPILKSKAKMFAEQLGIKDFKASEGWLGKFKHRHELNYGPIIGETCNVSINEILEIVKKEEVDQDDAQQLQTGESEPPTFQEALDATKLLKKFFLFYGEDSSALQDVSRVHSKVQALCLHNKKVQNYKHFFTP

Secondary structure (DSSP, 8-state):
------PPPPHHHHHHHHHHHHTT--HHHHHHHTT--HHHHHHHHHTHHHHHHHHHTT---SS----SSHHHHHHHHHHHHHHHHTT--B-HHHHHHHHHHHHHHTT-TT----HHHHHHHHHHTT--SS-B--S-----HHHHHHHHTT--S--------------PPPHHHHHHHHHHHHHHHHHH---HHHHHHHHHHHHHHHHHHHHHHHHHHHHTTS--

pLDDT: mean 74.44, std 17.42, range [32.56, 94.81]

Foldseek 3Di:
DPPDDDDQDWLVLLLVLLVCVVVPDDLVVSCVVVVHDSVVSVVSNVCVVVSVVCVVVVFRDSDPDADPCNQLLVVLVVVVVVVLVVQDWDDLVNSLVVSVVVCVVVVNPPDDSDPVSSVVSCVRVVVPPDTPGSPDDDDDPVVVVVVVVVPDDDDDDDDDDDPDPDDPDDLVRQLVVLVVQLVCCVSPHPPPPSNVVSVVSNVVSVVVVVVVVVVVVVVVVPDD